Protein AF-A0A815KCC5-F1 (afdb_monomer)

Mean predicted aligned error: 14.27 Å

Structure (mmCIF, N/CA/C/O backbone):
data_AF-A0A815KCC5-F1
#
_entry.id   AF-A0A815KCC5-F1
#
loop_
_atom_site.group_PDB
_atom_site.id
_atom_site.type_symbol
_atom_site.label_atom_id
_atom_site.label_alt_id
_atom_site.label_comp_id
_atom_site.label_asym_id
_atom_site.label_entity_id
_atom_site.label_seq_id
_atom_site.pdbx_PDB_ins_code
_atom_site.Cartn_x
_atom_site.Cartn_y
_atom_site.Cartn_z
_atom_site.occupancy
_atom_site.B_iso_or_equiv
_atom_site.auth_seq_id
_atom_site.auth_comp_id
_atom_site.auth_asym_id
_atom_site.auth_atom_id
_atom_site.pdbx_PDB_model_num
ATOM 1 N N . MET A 1 1 ? 1.894 18.616 -41.872 1.00 56.53 1 MET A N 1
ATOM 2 C CA . MET A 1 1 ? 2.883 19.510 -41.223 1.00 56.53 1 MET A CA 1
ATOM 3 C C . MET A 1 1 ? 2.453 19.850 -39.788 1.00 56.53 1 MET A C 1
ATOM 5 O O . MET A 1 1 ? 2.260 21.009 -39.460 1.00 56.53 1 MET A O 1
ATOM 9 N N . THR A 1 2 ? 2.293 18.850 -38.917 1.00 62.53 2 THR A N 1
ATOM 10 C CA . THR A 1 2 ? 1.921 19.032 -37.490 1.00 62.53 2 THR A CA 1
ATOM 11 C C . THR A 1 2 ? 2.831 18.237 -36.541 1.00 62.53 2 THR A C 1
ATOM 13 O O . THR A 1 2 ? 2.584 18.175 -35.343 1.00 62.53 2 THR A O 1
ATOM 16 N N . THR A 1 3 ? 3.915 17.654 -37.059 1.00 74.38 3 THR A N 1
ATOM 17 C CA . THR A 1 3 ? 4.832 16.768 -36.322 1.00 74.38 3 THR A CA 1
ATOM 18 C C . THR A 1 3 ? 5.831 17.506 -35.423 1.00 74.38 3 THR A C 1
ATOM 20 O O . THR A 1 3 ? 6.386 16.908 -34.509 1.00 74.38 3 THR A O 1
ATOM 23 N N . THR A 1 4 ? 6.028 18.816 -35.604 1.00 83.81 4 THR A N 1
ATOM 24 C CA . THR A 1 4 ? 7.071 19.571 -34.882 1.00 83.81 4 THR A CA 1
ATOM 25 C C . THR A 1 4 ? 6.723 19.886 -33.424 1.00 83.81 4 THR A C 1
ATOM 27 O O . THR A 1 4 ? 7.622 20.125 -32.617 1.00 83.81 4 THR A O 1
ATOM 30 N N . ALA A 1 5 ? 5.438 19.877 -33.053 1.00 79.12 5 ALA A N 1
ATOM 31 C CA . ALA A 1 5 ? 5.018 20.092 -31.667 1.00 79.12 5 ALA A CA 1
ATOM 32 C C . ALA A 1 5 ? 5.141 18.807 -30.833 1.00 79.12 5 ALA A C 1
ATOM 34 O O . ALA A 1 5 ? 5.672 18.845 -29.725 1.00 79.12 5 ALA A O 1
ATOM 35 N N . THR A 1 6 ? 4.713 17.660 -31.371 1.00 83.81 6 THR A N 1
ATOM 36 C CA . THR A 1 6 ? 4.720 16.367 -30.664 1.00 83.81 6 THR A CA 1
ATOM 37 C C . THR A 1 6 ? 6.129 15.874 -30.340 1.00 83.81 6 THR A C 1
ATOM 39 O O . THR A 1 6 ? 6.346 15.337 -29.258 1.00 83.81 6 THR A O 1
ATOM 42 N N . GLU A 1 7 ? 7.106 16.121 -31.218 1.00 82.56 7 GLU A N 1
ATOM 43 C CA . GLU A 1 7 ? 8.506 15.733 -30.984 1.00 82.56 7 GLU A CA 1
ATOM 44 C C . GLU A 1 7 ? 9.130 16.467 -29.787 1.00 82.56 7 GLU A C 1
ATOM 46 O O . GLU A 1 7 ? 9.866 15.864 -29.006 1.00 82.56 7 GLU A O 1
ATOM 51 N N . LYS A 1 8 ? 8.775 17.740 -29.557 1.00 81.62 8 LYS A N 1
ATOM 52 C CA . LYS A 1 8 ? 9.290 18.502 -28.405 1.00 81.62 8 LYS A CA 1
ATOM 53 C C . LYS A 1 8 ? 8.764 17.982 -27.062 1.00 81.62 8 LYS A C 1
ATOM 55 O O . LYS A 1 8 ? 9.509 17.981 -26.084 1.00 81.62 8 LYS A O 1
ATOM 60 N N . TYR A 1 9 ? 7.518 17.505 -26.998 1.00 84.56 9 TYR A N 1
ATOM 61 C CA . TYR A 1 9 ? 6.936 16.982 -25.751 1.00 84.56 9 TYR A CA 1
ATOM 62 C C . TYR A 1 9 ? 7.562 15.655 -25.306 1.00 84.56 9 TYR A C 1
ATOM 64 O O . TYR A 1 9 ? 7.731 15.430 -24.105 1.00 84.56 9 TYR A O 1
ATOM 72 N N . ILE A 1 10 ? 7.955 14.804 -26.260 1.00 87.25 10 ILE A N 1
ATOM 73 C CA . ILE A 1 10 ? 8.550 13.490 -25.975 1.00 87.25 10 ILE A CA 1
ATOM 74 C C . ILE A 1 10 ? 9.884 13.638 -25.227 1.00 87.25 10 ILE A C 1
ATOM 76 O O . ILE A 1 10 ? 10.169 12.855 -24.323 1.00 87.25 10 ILE A O 1
ATOM 80 N N . HIS A 1 11 ? 10.667 14.680 -25.524 1.00 88.38 11 HIS A N 1
ATOM 81 C CA . HIS A 1 11 ? 11.957 14.902 -24.866 1.00 88.38 11 HIS A CA 1
ATOM 82 C C . HIS A 1 11 ? 11.858 15.491 -23.449 1.00 88.38 11 HIS A C 1
ATOM 84 O O . HIS A 1 11 ? 12.742 15.235 -22.637 1.00 88.38 11 HIS A O 1
ATOM 90 N N . ILE A 1 12 ? 10.803 16.245 -23.113 1.00 92.38 12 ILE A N 1
ATOM 91 C CA . ILE A 1 12 ? 10.669 16.907 -21.795 1.00 92.38 12 ILE A CA 1
ATOM 92 C C . ILE A 1 12 ? 10.069 15.964 -20.739 1.00 92.38 12 ILE A C 1
ATOM 94 O O . ILE A 1 12 ? 10.452 16.006 -19.568 1.00 92.38 12 ILE A O 1
ATOM 98 N N . SER A 1 13 ? 9.154 15.083 -21.154 1.00 92.50 13 SER A N 1
ATOM 99 C CA . SER A 1 13 ? 8.441 14.148 -20.273 1.00 92.50 13 SER A CA 1
ATOM 100 C C . SER A 1 13 ? 9.334 13.304 -19.335 1.00 92.50 13 SER A C 1
ATOM 102 O O . SER A 1 13 ? 9.038 13.271 -18.136 1.00 92.50 13 SER A O 1
ATOM 104 N N . PRO A 1 14 ? 10.437 12.664 -19.787 1.00 90.88 14 PRO A N 1
ATOM 105 C CA . PRO A 1 14 ? 11.233 11.800 -18.913 1.00 90.88 14 PRO A CA 1
ATOM 106 C C . PRO A 1 14 ? 11.932 12.570 -17.787 1.00 90.88 14 PRO A C 1
ATOM 108 O O . PRO A 1 14 ? 11.972 12.084 -16.658 1.00 90.88 14 PRO A O 1
ATOM 111 N N . TYR A 1 15 ? 12.428 13.785 -18.054 1.00 92.94 15 TYR A N 1
ATOM 112 C CA . TYR A 1 15 ? 13.064 14.616 -17.027 1.00 92.94 15 TYR A CA 1
ATOM 113 C C . TYR A 1 15 ? 12.074 14.970 -15.921 1.00 92.94 15 TYR A C 1
ATOM 115 O O . TYR A 1 15 ? 12.390 14.829 -14.742 1.00 92.94 15 TYR A O 1
ATOM 123 N N . PHE A 1 16 ? 10.853 15.360 -16.295 1.00 94.56 16 PHE A N 1
ATOM 124 C CA . PHE A 1 16 ? 9.808 15.683 -15.330 1.00 94.56 16 PHE A CA 1
ATOM 125 C C . PHE A 1 16 ? 9.473 14.491 -14.421 1.00 94.56 16 PHE A C 1
ATOM 127 O O . PHE A 1 16 ? 9.420 14.652 -13.203 1.00 94.56 16 PHE A O 1
ATOM 134 N N . ILE A 1 17 ? 9.323 13.286 -14.987 1.00 92.56 17 ILE A N 1
ATOM 135 C CA . ILE A 1 17 ? 9.045 12.061 -14.216 1.00 92.56 17 ILE A CA 1
ATOM 136 C C . ILE A 1 17 ? 10.195 11.745 -13.251 1.00 92.56 17 ILE A C 1
ATOM 138 O O . ILE A 1 17 ? 9.948 11.398 -12.097 1.00 92.56 17 ILE A O 1
ATOM 142 N N . ILE A 1 18 ? 11.450 11.893 -13.688 1.00 91.00 18 ILE A N 1
ATOM 143 C CA . ILE A 1 18 ? 12.624 11.657 -12.836 1.00 91.00 18 ILE A CA 1
ATOM 144 C C . ILE A 1 18 ? 12.649 12.636 -11.653 1.00 91.00 18 ILE A C 1
ATOM 146 O O . ILE A 1 18 ? 12.798 12.193 -10.513 1.00 91.00 18 ILE A O 1
ATOM 150 N N . TYR A 1 19 ? 12.460 13.940 -11.889 1.00 95.00 19 TYR A N 1
ATOM 151 C CA . TYR A 1 19 ? 12.448 14.944 -10.816 1.00 95.00 19 TYR A CA 1
ATOM 152 C C . TYR A 1 19 ? 11.278 14.756 -9.852 1.00 95.00 19 TYR A C 1
ATOM 154 O O . TYR A 1 19 ? 11.466 14.836 -8.638 1.00 95.00 19 TYR A O 1
ATOM 162 N N . LEU A 1 20 ? 10.085 14.465 -10.375 1.00 95.25 20 LEU A N 1
ATOM 163 C CA . LEU A 1 20 ? 8.904 14.208 -9.558 1.00 95.25 20 LEU A CA 1
ATOM 164 C C . LEU A 1 20 ? 9.105 12.970 -8.673 1.00 95.25 20 LEU A C 1
ATOM 166 O O . LEU A 1 20 ? 8.842 13.026 -7.475 1.00 95.25 20 LEU A O 1
ATOM 170 N N . ASN A 1 21 ? 9.638 11.879 -9.230 1.00 90.50 21 ASN A N 1
ATOM 171 C CA . ASN A 1 21 ? 9.928 10.663 -8.470 1.00 90.50 21 ASN A CA 1
ATOM 172 C C . ASN A 1 21 ? 11.010 10.891 -7.408 1.00 90.50 21 ASN A C 1
ATOM 174 O O . ASN A 1 21 ? 10.871 10.410 -6.285 1.00 90.50 21 ASN A O 1
ATOM 178 N N . ALA A 1 22 ? 12.062 11.651 -7.729 1.00 92.69 22 ALA A N 1
ATOM 179 C CA . ALA A 1 22 ? 13.091 12.017 -6.760 1.00 92.69 22 ALA A CA 1
ATOM 180 C C . ALA A 1 22 ? 12.505 12.847 -5.605 1.00 92.69 22 ALA A C 1
ATOM 182 O O . ALA A 1 22 ? 12.761 12.551 -4.438 1.00 92.69 22 ALA A O 1
ATOM 183 N N . PHE A 1 23 ? 11.660 13.833 -5.917 1.00 96.06 23 PHE A N 1
ATOM 184 C CA . PHE A 1 23 ? 10.968 14.652 -4.923 1.00 96.06 23 PHE A CA 1
ATOM 185 C C . PHE A 1 23 ? 10.058 13.804 -4.021 1.00 96.06 23 PHE A C 1
ATOM 187 O O . PHE A 1 23 ? 10.200 13.842 -2.798 1.00 96.06 23 PHE A O 1
ATOM 194 N N . ILE A 1 24 ? 9.180 12.981 -4.608 1.00 93.44 24 ILE A N 1
ATOM 195 C CA . ILE A 1 24 ? 8.283 12.079 -3.866 1.00 93.44 24 ILE A CA 1
ATOM 196 C C . ILE A 1 24 ? 9.092 11.131 -2.973 1.00 93.44 24 ILE A C 1
ATOM 198 O O . ILE A 1 24 ? 8.727 10.917 -1.819 1.00 93.44 24 ILE A O 1
ATOM 202 N N . SER A 1 25 ? 10.215 10.605 -3.466 1.00 92.81 25 SER A N 1
ATOM 203 C CA . SER A 1 25 ? 11.082 9.715 -2.693 1.00 92.81 25 SER A CA 1
ATOM 204 C C . SER A 1 25 ? 11.717 10.411 -1.485 1.00 92.81 25 SER A C 1
ATOM 206 O O . SER A 1 25 ? 11.760 9.816 -0.409 1.00 92.81 25 SER A O 1
ATOM 208 N N . ILE A 1 26 ? 12.204 11.651 -1.628 1.00 95.25 26 ILE A N 1
ATOM 209 C CA . ILE A 1 26 ? 12.835 12.408 -0.529 1.00 95.25 26 ILE A CA 1
ATOM 210 C C . ILE A 1 26 ? 11.805 12.737 0.555 1.00 95.25 26 ILE A C 1
ATOM 212 O O . ILE A 1 26 ? 12.017 12.432 1.731 1.00 95.25 26 ILE A O 1
ATOM 216 N N . PHE A 1 27 ? 10.668 13.319 0.166 1.00 96.62 27 PHE A N 1
ATOM 217 C CA . PHE A 1 27 ? 9.609 13.678 1.112 1.00 96.62 27 PHE A CA 1
ATOM 218 C C . PHE A 1 27 ? 8.963 12.441 1.742 1.00 96.62 27 PHE A C 1
ATOM 220 O O . PHE A 1 27 ? 8.694 12.432 2.943 1.00 96.62 27 PHE A O 1
ATOM 227 N N . GLY A 1 28 ? 8.777 11.373 0.964 1.00 94.62 28 GLY A N 1
ATOM 228 C CA . GLY A 1 28 ? 8.278 10.093 1.455 1.00 94.62 28 GLY A CA 1
ATOM 229 C C . GLY A 1 28 ? 9.217 9.453 2.477 1.00 94.62 28 GLY A C 1
ATOM 230 O O . GLY A 1 28 ? 8.759 8.985 3.518 1.00 94.62 28 GLY A O 1
ATOM 231 N N . LEU A 1 29 ? 10.532 9.469 2.237 1.00 96.31 29 LEU A N 1
ATOM 232 C CA . LEU A 1 29 ? 11.519 8.966 3.196 1.00 96.31 29 LEU A CA 1
ATOM 233 C C . LEU A 1 29 ? 11.453 9.744 4.517 1.00 96.31 29 LEU A C 1
ATOM 235 O O . LEU A 1 29 ? 11.354 9.140 5.584 1.00 96.31 29 LEU A O 1
ATOM 239 N N . PHE A 1 30 ? 11.455 11.077 4.444 1.00 97.69 30 PHE A N 1
ATOM 240 C CA . PHE A 1 30 ? 11.398 11.932 5.628 1.00 97.69 30 PHE A CA 1
ATOM 241 C C . PHE A 1 30 ? 10.095 11.741 6.420 1.00 97.69 30 PHE A C 1
ATOM 243 O O . PHE A 1 30 ? 10.133 11.561 7.637 1.00 97.69 30 PHE A O 1
ATOM 250 N N . GLY A 1 31 ? 8.946 11.697 5.738 1.00 96.88 31 GLY A N 1
ATOM 251 C CA . GLY A 1 31 ? 7.647 11.456 6.370 1.00 96.88 31 GLY A CA 1
ATOM 252 C C . GLY A 1 31 ? 7.569 10.100 7.077 1.00 96.88 31 GLY A C 1
ATOM 253 O O . GLY A 1 31 ? 7.126 10.022 8.223 1.00 96.88 31 GLY A O 1
ATOM 254 N N . ASN A 1 32 ? 8.070 9.033 6.445 1.00 97.50 32 ASN A N 1
ATOM 255 C CA . ASN A 1 32 ? 8.086 7.703 7.057 1.00 97.50 32 ASN A CA 1
ATOM 256 C C . ASN A 1 32 ? 9.043 7.615 8.258 1.00 97.50 32 ASN A C 1
ATOM 258 O O . ASN A 1 32 ? 8.706 6.975 9.255 1.00 97.50 32 ASN A O 1
ATOM 262 N N . LEU A 1 33 ? 10.194 8.296 8.217 1.00 98.00 33 LEU A N 1
ATOM 263 C CA . LEU A 1 33 ? 11.103 8.385 9.365 1.00 98.00 33 LEU A CA 1
ATOM 264 C C . LEU A 1 33 ? 10.447 9.097 10.553 1.00 98.00 33 LEU A C 1
ATOM 266 O O . LEU A 1 33 ? 10.507 8.593 11.676 1.00 98.00 33 LEU A O 1
ATOM 270 N N . LEU A 1 34 ? 9.773 10.227 10.315 1.00 97.62 34 LEU A N 1
ATOM 271 C CA . LEU A 1 34 ? 9.029 10.933 11.360 1.00 97.62 34 LEU A CA 1
ATOM 272 C C . LEU A 1 34 ? 7.916 10.062 11.956 1.00 97.62 34 LEU A C 1
ATOM 274 O O . LEU A 1 34 ? 7.786 10.012 13.179 1.00 97.62 34 LEU A O 1
ATOM 278 N N . ASN A 1 35 ? 7.168 9.323 11.128 1.00 96.81 35 ASN A N 1
ATOM 279 C CA . ASN A 1 35 ? 6.144 8.388 11.604 1.00 96.81 35 ASN A CA 1
ATOM 280 C C . ASN A 1 35 ? 6.735 7.335 12.553 1.00 96.81 35 ASN A C 1
ATOM 282 O O . ASN A 1 35 ? 6.200 7.109 13.639 1.00 96.81 35 ASN A O 1
ATOM 286 N N . ILE A 1 36 ? 7.872 6.734 12.190 1.00 97.62 36 ILE A N 1
ATOM 287 C CA . ILE A 1 36 ? 8.560 5.756 13.043 1.00 97.62 36 ILE A CA 1
ATOM 288 C C . ILE A 1 36 ? 9.006 6.396 14.362 1.00 97.62 36 ILE A C 1
ATOM 290 O O . ILE A 1 36 ? 8.762 5.827 15.426 1.00 97.62 36 ILE A O 1
ATOM 294 N N . ILE A 1 37 ? 9.603 7.592 14.321 1.00 97.44 37 ILE A N 1
ATOM 295 C CA . ILE A 1 37 ? 10.039 8.317 15.525 1.00 97.44 37 ILE A CA 1
ATOM 296 C C . ILE A 1 37 ? 8.848 8.580 16.461 1.00 97.44 37 ILE A C 1
ATOM 298 O O . ILE A 1 37 ? 8.930 8.305 17.661 1.00 97.44 37 ILE A O 1
ATOM 302 N N . VAL A 1 38 ? 7.721 9.060 15.926 1.00 97.12 38 VAL A N 1
ATOM 303 C CA . VAL A 1 38 ? 6.497 9.328 16.699 1.00 97.12 38 VAL A CA 1
ATOM 304 C C . VAL A 1 38 ? 5.956 8.047 17.343 1.00 97.12 38 VAL A C 1
ATOM 306 O O . VAL A 1 38 ? 5.650 8.040 18.539 1.00 97.12 38 VAL A O 1
ATOM 309 N N . PHE A 1 39 ? 5.880 6.944 16.592 1.00 96.12 39 PHE A N 1
ATOM 310 C CA . PHE A 1 39 ? 5.366 5.671 17.107 1.00 96.12 39 PHE A CA 1
ATOM 311 C C . PHE A 1 39 ? 6.287 5.011 18.139 1.00 96.12 39 PHE A C 1
ATOM 313 O O . PHE A 1 39 ? 5.793 4.380 19.077 1.00 96.12 39 PHE A O 1
ATOM 320 N N . ILE A 1 40 ? 7.607 5.180 18.020 1.00 96.19 40 ILE A N 1
ATOM 321 C CA . ILE A 1 40 ? 8.573 4.679 19.007 1.00 96.19 40 ILE A CA 1
ATOM 322 C C . ILE A 1 40 ? 8.496 5.485 20.312 1.00 96.19 40 ILE A C 1
ATOM 324 O O . ILE A 1 40 ? 8.494 4.895 21.398 1.00 96.19 40 ILE A O 1
ATOM 328 N N . ASN A 1 41 ? 8.400 6.814 20.220 1.00 96.94 41 ASN A N 1
ATOM 329 C CA . ASN A 1 41 ? 8.423 7.699 21.387 1.00 96.94 41 ASN A CA 1
ATOM 330 C C . ASN A 1 41 ? 7.148 7.600 22.241 1.00 96.94 41 ASN A C 1
ATOM 332 O O . ASN A 1 41 ? 7.204 7.674 23.472 1.00 96.94 41 ASN A O 1
ATOM 336 N N . LEU A 1 42 ? 5.984 7.384 21.624 1.00 96.00 42 LEU A N 1
ATOM 337 C CA . LEU A 1 42 ? 4.710 7.331 22.340 1.00 96.00 42 LEU A CA 1
ATOM 338 C C . LEU A 1 42 ? 4.449 5.932 22.913 1.00 96.00 42 LEU A C 1
ATOM 340 O O . LEU A 1 42 ? 3.898 5.042 22.267 1.00 96.00 42 LEU A O 1
ATOM 344 N N . ARG A 1 43 ? 4.787 5.739 24.197 1.00 93.38 43 ARG A N 1
ATOM 345 C CA . ARG A 1 43 ? 4.594 4.457 24.907 1.00 93.38 43 ARG A CA 1
ATOM 346 C C . ARG A 1 43 ? 3.156 3.930 24.834 1.00 93.38 43 ARG A C 1
ATOM 348 O O . ARG A 1 43 ? 2.987 2.716 24.753 1.00 93.38 43 ARG A O 1
ATOM 355 N N . SER A 1 44 ? 2.160 4.819 24.844 1.00 92.44 44 SER A N 1
ATOM 356 C CA . SER A 1 44 ? 0.737 4.462 24.739 1.00 92.44 44 SER A CA 1
ATOM 357 C C . SER A 1 44 ? 0.408 3.767 23.410 1.00 92.44 44 SER A C 1
ATOM 359 O O . SER A 1 44 ? -0.384 2.828 23.361 1.00 92.44 44 SER A O 1
ATOM 361 N N . PHE A 1 45 ? 1.086 4.149 22.326 1.00 90.31 45 PHE A N 1
ATOM 362 C CA . PHE A 1 45 ? 0.799 3.643 20.988 1.00 90.31 45 PHE A CA 1
ATOM 363 C C . PHE A 1 45 ? 1.295 2.220 20.743 1.00 90.31 45 PHE A C 1
ATOM 365 O O . PHE A 1 45 ? 0.655 1.480 20.002 1.00 90.31 45 PHE A O 1
ATOM 372 N N . ARG A 1 46 ? 2.343 1.777 21.446 1.00 89.50 46 ARG A N 1
ATOM 373 C CA . ARG A 1 46 ? 2.893 0.413 21.314 1.00 89.50 46 ARG A CA 1
ATOM 374 C C . ARG A 1 46 ? 1.919 -0.699 21.709 1.00 89.50 46 ARG A C 1
ATOM 376 O O . ARG A 1 46 ? 2.149 -1.857 21.373 1.00 89.50 46 ARG A O 1
ATOM 383 N N . ARG A 1 47 ? 0.849 -0.372 22.439 1.00 93.25 47 ARG A N 1
ATOM 384 C CA . ARG A 1 47 ? -0.184 -1.340 22.832 1.00 93.25 47 ARG A CA 1
ATOM 385 C C . ARG A 1 47 ? -1.300 -1.475 21.791 1.00 93.25 47 ARG A C 1
ATOM 387 O O . ARG A 1 47 ? -2.072 -2.427 21.875 1.00 93.25 47 ARG A O 1
ATOM 394 N N . ASN A 1 48 ? -1.375 -0.561 20.821 1.00 94.75 48 ASN A N 1
ATOM 395 C CA . ASN A 1 48 ? -2.436 -0.527 19.821 1.00 94.75 48 ASN A CA 1
ATOM 396 C C . ASN A 1 48 ? -2.022 -1.287 18.544 1.00 94.75 48 ASN A C 1
ATOM 398 O O . ASN A 1 48 ? -1.055 -0.888 17.891 1.00 94.75 48 ASN A O 1
ATOM 402 N N . PRO A 1 49 ? -2.745 -2.353 18.155 1.00 96.00 49 PRO A N 1
ATOM 403 C CA . PRO A 1 49 ? -2.419 -3.153 16.970 1.00 96.00 49 PRO A CA 1
ATOM 404 C C . PRO A 1 49 ? -2.470 -2.361 15.652 1.00 96.00 49 PRO A C 1
ATOM 406 O O . PRO A 1 49 ? -1.617 -2.568 14.793 1.00 96.00 49 PRO A O 1
ATOM 409 N N . CYS A 1 50 ? -3.382 -1.398 15.508 1.00 95.56 50 CYS A N 1
ATOM 410 C CA . CYS A 1 50 ? -3.422 -0.499 14.350 1.00 95.56 50 CYS A CA 1
ATOM 411 C C . CYS A 1 50 ? -2.104 0.274 14.147 1.00 95.56 50 CYS A C 1
ATOM 413 O O . CYS A 1 50 ? -1.568 0.318 13.039 1.00 95.56 50 CYS A O 1
ATOM 415 N N . VAL A 1 51 ? -1.511 0.804 15.225 1.00 96.31 51 VAL A N 1
ATOM 416 C CA . VAL A 1 51 ? -0.227 1.523 15.134 1.00 96.31 51 VAL A CA 1
ATOM 417 C C . VAL A 1 51 ? 0.909 0.585 14.731 1.00 96.31 51 VAL A C 1
ATOM 419 O O . VAL A 1 51 ? 1.805 0.985 13.992 1.00 96.31 51 VAL A O 1
ATOM 422 N N . PHE A 1 52 ? 0.860 -0.677 15.163 1.00 97.00 52 PHE A N 1
ATOM 423 C CA . PHE A 1 52 ? 1.828 -1.677 14.725 1.00 97.00 52 PHE A CA 1
ATOM 424 C C . PHE A 1 52 ? 1.807 -1.855 13.198 1.00 97.00 52 PHE A C 1
ATOM 426 O O . PHE A 1 52 ? 2.871 -1.862 12.585 1.00 97.00 52 PHE A O 1
ATOM 433 N N . TYR A 1 53 ? 0.630 -1.916 12.569 1.00 97.75 53 TYR A N 1
ATOM 434 C CA . TYR A 1 53 ? 0.527 -1.980 11.108 1.00 97.75 53 TYR A CA 1
ATOM 435 C C . TYR A 1 53 ? 1.113 -0.739 10.425 1.00 97.75 53 TYR A C 1
ATOM 437 O O . TYR A 1 53 ? 1.934 -0.884 9.526 1.00 97.75 53 TYR A O 1
ATOM 445 N N . LEU A 1 54 ? 0.773 0.466 10.894 1.00 96.44 54 LEU A N 1
ATOM 446 C CA . LEU A 1 54 ? 1.315 1.717 10.340 1.00 96.44 54 LEU A CA 1
ATOM 447 C C . LEU A 1 54 ? 2.841 1.822 10.489 1.00 96.44 54 LEU A C 1
ATOM 449 O O . LEU A 1 54 ? 3.519 2.368 9.623 1.00 96.44 54 LEU A O 1
ATOM 453 N N . MET A 1 55 ? 3.399 1.273 11.569 1.00 97.38 55 MET A N 1
ATOM 454 C CA . MET A 1 55 ? 4.846 1.207 11.760 1.00 97.38 55 MET A CA 1
ATOM 455 C C . MET A 1 55 ? 5.509 0.261 10.750 1.00 97.38 55 MET A C 1
ATOM 457 O O . MET A 1 55 ? 6.546 0.609 10.190 1.00 97.38 55 MET A O 1
ATOM 461 N N . ILE A 1 56 ? 4.922 -0.915 10.493 1.00 97.81 56 ILE A N 1
ATOM 462 C CA . ILE A 1 56 ? 5.439 -1.832 9.465 1.00 97.81 56 ILE A CA 1
ATOM 463 C C . ILE A 1 56 ? 5.314 -1.207 8.072 1.00 97.81 56 ILE A C 1
ATOM 465 O O . ILE A 1 56 ? 6.258 -1.308 7.294 1.00 97.81 56 ILE A O 1
ATOM 469 N N . ASP A 1 57 ? 4.206 -0.526 7.774 1.00 97.38 57 ASP A N 1
ATOM 470 C CA . ASP A 1 57 ? 4.023 0.195 6.509 1.00 97.38 57 ASP A CA 1
ATOM 471 C C . ASP A 1 57 ? 5.129 1.240 6.289 1.00 97.38 57 ASP A C 1
ATOM 473 O O . ASP A 1 57 ? 5.793 1.242 5.252 1.00 97.38 57 ASP A O 1
ATOM 477 N N . ALA A 1 58 ? 5.434 2.047 7.312 1.00 97.81 58 ALA A N 1
ATOM 478 C CA . ALA A 1 58 ? 6.528 3.013 7.253 1.00 97.81 58 ALA A CA 1
ATOM 479 C C . ALA A 1 58 ? 7.899 2.346 7.016 1.00 97.81 58 ALA A C 1
ATOM 481 O O . ALA A 1 58 ? 8.695 2.847 6.223 1.00 97.81 58 ALA A O 1
ATOM 482 N N . ILE A 1 59 ? 8.175 1.198 7.650 1.00 97.50 59 ILE A N 1
ATOM 483 C CA . ILE A 1 59 ? 9.422 0.436 7.441 1.00 97.50 59 ILE A CA 1
ATOM 484 C C . ILE A 1 59 ? 9.514 -0.087 6.000 1.00 97.50 59 ILE A C 1
ATOM 486 O O . ILE A 1 59 ? 10.562 0.033 5.364 1.00 97.50 59 ILE A O 1
ATOM 490 N N . VAL A 1 60 ? 8.422 -0.642 5.472 1.00 96.88 60 VAL A N 1
ATOM 491 C CA . VAL A 1 60 ? 8.344 -1.158 4.097 1.00 96.88 60 VAL A CA 1
ATOM 492 C C . VAL A 1 60 ? 8.562 -0.032 3.084 1.00 96.88 60 VAL A C 1
ATOM 494 O O . VAL A 1 60 ? 9.354 -0.192 2.154 1.00 96.88 60 VAL A O 1
ATOM 497 N N . ASN A 1 61 ? 7.950 1.132 3.308 1.00 95.69 61 ASN A N 1
ATOM 498 C CA . ASN A 1 61 ? 8.109 2.304 2.449 1.00 95.69 61 ASN A CA 1
ATOM 499 C C . ASN A 1 61 ? 9.544 2.866 2.468 1.00 95.69 61 ASN A C 1
ATOM 501 O O . ASN A 1 61 ? 10.046 3.306 1.435 1.00 95.69 61 ASN A O 1
ATOM 505 N N . ILE A 1 62 ? 10.249 2.806 3.603 1.00 96.06 62 ILE A N 1
ATOM 506 C CA . ILE A 1 62 ? 11.680 3.157 3.661 1.00 96.06 62 ILE A CA 1
ATOM 507 C C . ILE A 1 62 ? 12.519 2.155 2.859 1.00 96.06 62 ILE A C 1
ATOM 509 O O . ILE A 1 62 ? 13.382 2.563 2.080 1.00 96.06 62 ILE A O 1
ATOM 513 N N . GLY A 1 63 ? 12.258 0.851 3.010 1.00 93.62 63 GLY A N 1
ATOM 514 C CA . GLY A 1 63 ? 12.946 -0.196 2.246 1.00 93.62 63 GLY A CA 1
ATOM 515 C C . GLY A 1 63 ? 12.768 -0.034 0.733 1.00 93.62 63 GLY A C 1
ATOM 516 O O . GLY A 1 63 ? 13.727 -0.171 -0.031 1.00 93.62 63 GLY A O 1
ATOM 517 N N . PHE A 1 64 ? 11.566 0.353 0.305 1.00 92.25 64 PHE A N 1
ATOM 518 C CA . PHE A 1 64 ? 11.271 0.688 -1.085 1.00 92.25 64 PHE A CA 1
ATOM 519 C C . PHE A 1 64 ? 12.170 1.820 -1.609 1.00 92.25 64 PHE A C 1
ATOM 521 O O . PHE A 1 64 ? 12.841 1.641 -2.629 1.00 92.25 64 PHE A O 1
ATOM 528 N N . SER A 1 65 ? 12.274 2.933 -0.875 1.00 91.44 65 SER A N 1
ATOM 529 C CA . SER A 1 65 ? 13.096 4.091 -1.263 1.00 91.44 65 SER A CA 1
ATOM 530 C C . SER A 1 65 ? 14.593 3.775 -1.388 1.00 91.44 65 SER A C 1
ATOM 532 O O . SER A 1 65 ? 15.282 4.365 -2.217 1.00 91.44 65 SER A O 1
ATOM 534 N N . ILE A 1 66 ? 15.115 2.825 -0.604 1.00 89.75 66 ILE A N 1
ATOM 535 C CA . ILE A 1 66 ? 16.544 2.453 -0.621 1.00 89.75 66 ILE A CA 1
ATOM 536 C C . ILE A 1 66 ? 16.908 1.604 -1.854 1.00 89.75 66 ILE A C 1
ATOM 538 O O . ILE A 1 66 ? 18.065 1.577 -2.273 1.00 89.75 66 ILE A O 1
ATOM 542 N N . THR A 1 67 ? 15.940 0.958 -2.511 1.00 87.75 67 THR A N 1
ATOM 543 C CA . THR A 1 67 ? 16.190 -0.012 -3.602 1.00 87.75 67 THR A CA 1
ATOM 544 C C . THR A 1 67 ? 16.596 0.661 -4.943 1.00 87.75 67 THR A C 1
ATOM 546 O O . THR A 1 67 ? 16.531 0.064 -6.021 1.00 87.75 67 THR A O 1
ATOM 549 N N . ALA A 1 68 ? 17.029 1.928 -4.926 1.00 73.62 68 ALA A N 1
ATOM 550 C CA . ALA A 1 68 ? 17.063 2.787 -6.108 1.00 73.62 68 ALA A CA 1
ATOM 551 C C . ALA A 1 68 ? 18.201 2.521 -7.122 1.00 73.62 68 ALA A C 1
ATOM 553 O O . ALA A 1 68 ? 17.908 2.555 -8.317 1.00 73.62 68 ALA A O 1
ATOM 554 N N . ASN A 1 69 ? 19.438 2.177 -6.739 1.00 72.69 69 ASN A N 1
ATOM 555 C CA . ASN A 1 69 ? 20.593 2.329 -7.649 1.00 72.69 69 ASN A CA 1
ATOM 556 C C . ASN A 1 69 ? 21.490 1.093 -7.790 1.00 72.69 69 ASN A C 1
ATOM 558 O O . ASN A 1 69 ? 22.432 0.898 -7.028 1.00 72.69 69 ASN A O 1
ATOM 562 N N . SER A 1 70 ? 21.259 0.290 -8.826 1.00 79.56 70 SER A N 1
ATOM 563 C CA . SER A 1 70 ? 22.195 -0.766 -9.215 1.00 79.56 70 SER A CA 1
ATOM 564 C C . SER A 1 70 ? 22.009 -1.135 -10.683 1.00 79.56 70 SER A C 1
ATOM 566 O O . SER A 1 70 ? 20.874 -1.296 -11.135 1.00 79.56 70 SER A O 1
ATOM 568 N N . ASN A 1 71 ? 23.118 -1.333 -11.396 1.00 83.38 71 ASN A N 1
ATOM 569 C CA . ASN A 1 71 ? 23.127 -1.625 -12.834 1.00 83.38 71 ASN A CA 1
ATOM 570 C C . ASN A 1 71 ? 23.293 -3.121 -13.154 1.00 83.38 71 ASN A C 1
ATOM 572 O O . ASN A 1 71 ? 23.495 -3.480 -14.311 1.00 83.38 71 ASN A O 1
ATOM 576 N N . SER A 1 72 ? 23.246 -4.010 -12.157 1.00 90.81 72 SER A N 1
ATOM 577 C CA . SER A 1 72 ? 23.426 -5.443 -12.410 1.00 90.81 72 SER A CA 1
ATOM 578 C C . SER A 1 72 ? 22.131 -6.118 -12.873 1.00 90.81 72 SER A C 1
ATOM 580 O O . SER A 1 72 ? 21.024 -5.743 -12.475 1.00 90.81 72 SER A O 1
ATOM 582 N N . LEU A 1 73 ? 22.271 -7.156 -13.704 1.00 87.25 73 LEU A N 1
ATOM 583 C CA . LEU A 1 73 ? 21.127 -7.871 -14.273 1.00 87.25 73 LEU A CA 1
ATOM 584 C C . LEU A 1 73 ? 20.286 -8.566 -13.201 1.00 87.25 73 LEU A C 1
ATOM 586 O O . LEU A 1 73 ? 19.057 -8.489 -13.198 1.00 87.25 73 LEU A O 1
ATOM 590 N N . ILE A 1 74 ? 20.974 -9.198 -12.253 1.00 91.50 74 ILE A N 1
ATOM 591 C CA . ILE A 1 74 ? 20.363 -9.858 -11.100 1.00 91.50 74 ILE A CA 1
ATOM 592 C C . ILE A 1 74 ? 19.643 -8.822 -10.232 1.00 91.50 74 ILE A C 1
ATOM 594 O O . ILE A 1 74 ? 18.505 -9.053 -9.823 1.00 91.50 74 ILE A O 1
ATOM 598 N N . TRP A 1 75 ? 20.254 -7.651 -10.014 1.00 91.25 75 TRP A N 1
ATOM 599 C CA . TRP A 1 75 ? 19.609 -6.596 -9.243 1.00 91.25 75 TRP A CA 1
ATOM 600 C C . TRP A 1 75 ? 18.354 -6.070 -9.914 1.00 91.25 75 TRP A C 1
ATOM 602 O O . TRP A 1 75 ? 17.385 -5.802 -9.220 1.00 91.25 75 TRP A O 1
ATOM 612 N N . CYS A 1 76 ? 18.326 -5.947 -11.240 1.00 91.56 76 CYS A N 1
ATOM 613 C CA . CYS A 1 76 ? 17.134 -5.452 -11.917 1.00 91.56 76 CYS A CA 1
ATOM 614 C C . CYS A 1 76 ? 15.922 -6.365 -11.673 1.00 91.56 76 CYS A C 1
ATOM 616 O O . CYS A 1 76 ? 14.846 -5.884 -11.325 1.00 91.56 76 CYS A O 1
ATOM 618 N N . LYS A 1 77 ? 16.114 -7.690 -11.742 1.00 93.44 77 LYS A N 1
ATOM 619 C CA . LYS A 1 77 ? 15.053 -8.668 -11.439 1.00 93.44 77 LYS A CA 1
ATOM 620 C C . LYS A 1 77 ? 14.616 -8.614 -9.976 1.00 93.44 77 LYS A C 1
ATOM 622 O O . LYS A 1 77 ? 13.418 -8.565 -9.694 1.00 93.44 77 LYS A O 1
ATOM 627 N N . ILE A 1 78 ? 15.579 -8.588 -9.052 1.00 93.25 78 ILE A N 1
ATOM 628 C CA . ILE A 1 78 ? 15.307 -8.501 -7.610 1.00 93.25 78 ILE A CA 1
ATOM 629 C C . ILE A 1 78 ? 14.592 -7.190 -7.277 1.00 93.25 78 ILE A C 1
ATOM 631 O O . ILE A 1 78 ? 13.613 -7.206 -6.541 1.00 93.25 78 ILE A O 1
ATOM 635 N N . LYS A 1 79 ? 15.023 -6.068 -7.860 1.00 93.00 79 LYS A N 1
ATOM 636 C CA . LYS A 1 79 ? 14.414 -4.746 -7.693 1.00 93.00 79 LYS A CA 1
ATOM 637 C C . LYS A 1 79 ? 12.958 -4.755 -8.139 1.00 93.00 79 LYS A C 1
ATOM 639 O O . LYS A 1 79 ? 12.106 -4.331 -7.368 1.00 93.00 79 LYS A O 1
ATOM 644 N N . THR A 1 80 ? 12.653 -5.271 -9.330 1.00 93.12 80 THR A N 1
ATOM 645 C CA . THR A 1 80 ? 11.267 -5.340 -9.817 1.00 93.12 80 THR A CA 1
ATOM 646 C C . THR A 1 80 ? 10.399 -6.228 -8.919 1.00 93.12 80 THR A C 1
ATOM 648 O O . THR A 1 80 ? 9.273 -5.847 -8.598 1.00 93.12 80 THR A O 1
ATOM 651 N N . MET A 1 81 ? 10.925 -7.363 -8.438 1.00 95.12 81 MET A N 1
ATOM 652 C CA . MET A 1 81 ? 10.220 -8.198 -7.458 1.00 95.12 81 MET A CA 1
ATOM 653 C C . MET A 1 81 ? 9.975 -7.444 -6.145 1.00 95.12 81 MET A C 1
ATOM 655 O O . MET A 1 81 ? 8.852 -7.438 -5.651 1.00 95.12 81 MET A O 1
ATOM 659 N N . LEU A 1 82 ? 11.006 -6.817 -5.572 1.00 94.69 82 LEU A N 1
ATOM 660 C CA . LEU A 1 82 ? 10.918 -6.101 -4.298 1.00 94.69 82 LEU A CA 1
ATOM 661 C C . LEU A 1 82 ? 9.940 -4.933 -4.372 1.00 94.69 82 LEU A C 1
ATOM 663 O O . LEU A 1 82 ? 9.133 -4.779 -3.464 1.00 94.69 82 LEU A O 1
ATOM 667 N N . ILE A 1 83 ? 9.964 -4.161 -5.460 1.00 93.81 83 ILE A N 1
ATOM 668 C CA . ILE A 1 83 ? 9.009 -3.077 -5.716 1.00 93.81 83 ILE A CA 1
ATOM 669 C C . ILE A 1 83 ? 7.578 -3.614 -5.662 1.00 93.81 83 ILE A C 1
ATOM 671 O O . ILE A 1 83 ? 6.763 -3.108 -4.894 1.00 93.81 83 ILE A O 1
ATOM 675 N N . ASN A 1 84 ? 7.291 -4.680 -6.413 1.00 94.94 84 ASN A N 1
ATOM 676 C CA . ASN A 1 84 ? 5.951 -5.253 -6.450 1.00 94.94 84 ASN A CA 1
ATOM 677 C C . ASN A 1 84 ? 5.516 -5.811 -5.085 1.00 94.94 84 ASN A C 1
ATOM 679 O O . ASN A 1 84 ? 4.394 -5.569 -4.635 1.00 94.94 84 ASN A O 1
ATOM 683 N N . SER A 1 85 ? 6.422 -6.525 -4.413 1.00 96.44 85 SER A N 1
ATOM 684 C CA . SER A 1 85 ? 6.185 -7.107 -3.094 1.00 96.44 85 SER A CA 1
ATOM 685 C C . SER A 1 85 ? 5.941 -6.033 -2.037 1.00 96.44 85 SER A C 1
ATOM 687 O O . SER A 1 85 ? 4.973 -6.136 -1.292 1.00 96.44 85 SER A O 1
ATOM 689 N N . PHE A 1 86 ? 6.761 -4.979 -1.976 1.00 96.56 86 PHE A N 1
ATOM 690 C CA . PHE A 1 86 ? 6.588 -3.886 -1.018 1.00 96.56 86 PHE A CA 1
ATOM 691 C C . PHE A 1 86 ? 5.282 -3.126 -1.245 1.00 96.56 86 PHE A C 1
ATOM 693 O O . PHE A 1 86 ? 4.565 -2.877 -0.277 1.00 96.56 86 PHE A O 1
ATOM 700 N N . SER A 1 87 ? 4.913 -2.844 -2.500 1.00 95.50 87 SER A N 1
ATOM 701 C CA . SER A 1 87 ? 3.616 -2.232 -2.804 1.00 95.50 87 SER A CA 1
ATOM 702 C C . SER A 1 87 ? 2.445 -3.111 -2.356 1.00 95.50 87 SER A C 1
ATOM 704 O O . SER A 1 87 ? 1.490 -2.598 -1.775 1.00 95.50 87 SER A O 1
ATOM 706 N N . LEU A 1 88 ? 2.515 -4.432 -2.566 1.00 96.19 88 LEU A N 1
ATOM 707 C CA . LEU A 1 88 ? 1.451 -5.338 -2.122 1.00 96.19 88 LEU A CA 1
ATOM 708 C C . LEU A 1 88 ? 1.388 -5.448 -0.592 1.00 96.19 88 LEU A C 1
ATOM 710 O O . LEU A 1 88 ? 0.298 -5.449 -0.021 1.00 96.19 88 LEU A O 1
ATOM 714 N N . ILE A 1 89 ? 2.544 -5.513 0.079 1.00 97.69 89 ILE A N 1
ATOM 715 C CA . ILE A 1 89 ? 2.628 -5.535 1.545 1.00 97.69 89 ILE A CA 1
ATOM 716 C C . ILE A 1 89 ? 1.986 -4.274 2.120 1.00 97.69 89 ILE A C 1
ATOM 718 O O . ILE A 1 89 ? 1.122 -4.398 2.984 1.00 97.69 89 ILE A O 1
ATOM 722 N N . SER A 1 90 ? 2.359 -3.092 1.621 1.00 97.12 90 SER A N 1
ATOM 723 C CA . SER A 1 90 ? 1.803 -1.810 2.069 1.00 97.12 90 SER A CA 1
ATOM 724 C C . SER A 1 90 ? 0.276 -1.792 1.940 1.00 97.12 90 SER A C 1
ATOM 726 O O . SER A 1 90 ? -0.432 -1.599 2.929 1.00 97.12 90 SER A O 1
ATOM 728 N N . MET A 1 91 ? -0.257 -2.161 0.769 1.00 96.62 91 MET A N 1
ATOM 729 C CA . MET A 1 91 ? -1.706 -2.213 0.553 1.00 96.62 91 MET A CA 1
ATOM 730 C C . MET A 1 91 ? -2.435 -3.190 1.482 1.00 96.62 91 MET A C 1
ATOM 732 O O . MET A 1 91 ? -3.478 -2.844 2.045 1.00 96.62 91 MET A O 1
ATOM 736 N N . LEU A 1 92 ? -1.907 -4.404 1.664 1.00 97.38 92 LEU A N 1
ATOM 737 C CA . LEU A 1 92 ? -2.501 -5.394 2.567 1.00 97.38 92 LEU A CA 1
ATOM 738 C C . LEU A 1 92 ? -2.459 -4.921 4.024 1.00 97.38 92 LEU A C 1
ATOM 740 O O . LEU A 1 92 ? -3.434 -5.090 4.755 1.00 97.38 92 LEU A O 1
ATOM 744 N N . ILE A 1 93 ? -1.357 -4.295 4.442 1.00 97.94 93 ILE A N 1
ATOM 745 C CA . ILE A 1 93 ? -1.198 -3.740 5.787 1.00 97.94 93 ILE A CA 1
ATOM 746 C C . ILE A 1 93 ? -2.191 -2.604 6.029 1.00 97.94 93 ILE A C 1
ATOM 748 O O . ILE A 1 93 ? -2.826 -2.589 7.082 1.00 97.94 93 ILE A O 1
ATOM 752 N N . THR A 1 94 ? -2.393 -1.695 5.072 1.00 96.56 94 THR A N 1
ATOM 753 C CA . THR A 1 94 ? -3.414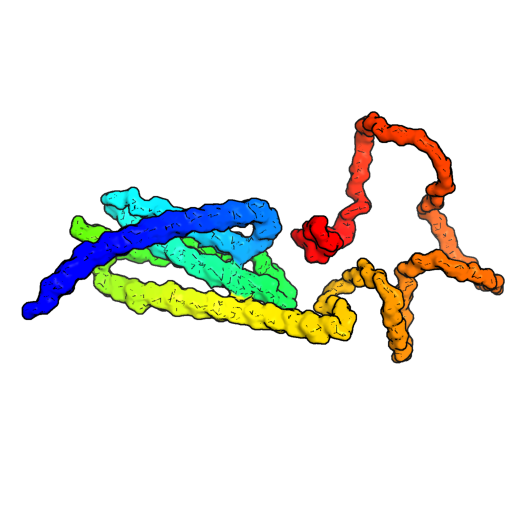 -0.644 5.186 1.00 96.56 94 THR A CA 1
ATOM 754 C C . THR A 1 94 ? -4.822 -1.239 5.306 1.00 96.56 94 THR A C 1
ATOM 756 O O . THR A 1 94 ? -5.597 -0.805 6.161 1.00 96.56 94 THR A O 1
ATOM 759 N N . CYS A 1 95 ? -5.152 -2.282 4.533 1.00 97.31 95 CYS A N 1
ATOM 760 C CA . CYS A 1 95 ? -6.426 -2.993 4.689 1.00 97.31 95 CYS A CA 1
ATOM 761 C C . CYS A 1 95 ? -6.568 -3.622 6.085 1.00 97.31 95 CYS A C 1
ATOM 763 O O . CYS A 1 95 ? -7.629 -3.526 6.704 1.00 97.31 95 CYS A O 1
ATOM 765 N N . PHE A 1 96 ? -5.509 -4.247 6.607 1.00 97.50 96 PHE A N 1
ATOM 766 C CA . PHE A 1 96 ? -5.520 -4.828 7.950 1.00 97.50 96 PHE A CA 1
ATOM 767 C C . PHE A 1 96 ? -5.600 -3.776 9.054 1.00 97.50 96 PHE A C 1
ATOM 769 O O . PHE A 1 96 ? -6.264 -4.020 10.059 1.00 97.50 96 PHE A O 1
ATOM 776 N N . ALA A 1 97 ? -5.004 -2.599 8.861 1.00 96.94 97 ALA A N 1
ATOM 777 C CA . ALA A 1 97 ? -5.145 -1.470 9.772 1.00 96.94 97 ALA A CA 1
ATOM 778 C C . ALA A 1 97 ? -6.601 -0.974 9.828 1.00 96.94 97 ALA A C 1
ATOM 780 O O . ALA A 1 97 ? -7.137 -0.779 10.919 1.00 96.94 97 ALA A O 1
ATOM 781 N N . ALA A 1 98 ? -7.274 -0.850 8.677 1.00 95.88 98 ALA A N 1
ATOM 782 C CA . ALA A 1 98 ? -8.690 -0.476 8.617 1.00 95.88 98 ALA A CA 1
ATOM 783 C C . ALA A 1 98 ? -9.599 -1.529 9.280 1.00 95.88 98 ALA A C 1
ATOM 785 O O . ALA A 1 98 ? -10.514 -1.194 10.035 1.00 95.88 98 ALA A O 1
ATOM 786 N N . LEU A 1 99 ? -9.319 -2.813 9.047 1.00 96.12 99 LEU A N 1
ATOM 787 C CA . LEU A 1 99 ? -10.035 -3.927 9.670 1.00 96.12 99 LEU A CA 1
ATOM 788 C C . LEU A 1 99 ? -9.825 -3.968 11.194 1.00 96.12 99 LEU A C 1
ATOM 790 O O . LEU A 1 99 ? -10.772 -4.193 11.948 1.00 96.12 99 LEU A O 1
ATOM 794 N N . ASP A 1 100 ? -8.608 -3.704 11.665 1.00 96.06 100 ASP A N 1
ATOM 795 C CA . ASP A 1 100 ? -8.304 -3.619 13.093 1.00 96.06 100 ASP A CA 1
ATOM 796 C C . ASP A 1 100 ? -8.991 -2.414 13.754 1.00 96.06 100 ASP A C 1
ATOM 798 O O . ASP A 1 100 ? -9.572 -2.548 14.832 1.00 96.06 100 ASP A O 1
ATOM 802 N N . GLN A 1 101 ? -9.033 -1.266 13.071 1.00 94.75 101 GLN A N 1
ATOM 803 C CA . GLN A 1 101 ? -9.782 -0.091 13.520 1.00 94.75 101 GLN A CA 1
ATOM 804 C C . GLN A 1 101 ? -11.286 -0.380 13.631 1.00 94.75 101 GLN A C 1
ATOM 806 O O . GLN A 1 101 ? -11.931 0.060 14.589 1.00 94.75 101 GLN A O 1
ATOM 811 N N . PHE A 1 102 ? -11.850 -1.158 12.706 1.00 95.12 102 PHE A N 1
ATOM 812 C CA . PHE A 1 102 ? -13.235 -1.618 12.798 1.00 95.12 102 PHE A CA 1
ATOM 813 C C . PHE A 1 102 ? -13.460 -2.507 14.033 1.00 95.12 102 PHE A C 1
ATOM 815 O O . PHE A 1 102 ? -14.405 -2.288 14.792 1.00 95.12 102 PHE A O 1
ATOM 822 N N . PHE A 1 103 ? -12.573 -3.469 14.308 1.00 95.12 103 PHE A N 1
ATOM 823 C CA . PHE A 1 103 ? -12.698 -4.303 15.509 1.00 95.12 103 PHE A CA 1
ATOM 824 C C . PHE A 1 103 ? -12.534 -3.513 16.807 1.00 95.12 103 PHE A C 1
ATOM 826 O O . PHE A 1 103 ? -13.257 -3.775 17.769 1.00 95.12 103 PHE A O 1
ATOM 833 N N . ALA A 1 104 ? -11.633 -2.531 16.836 1.00 93.38 104 ALA A N 1
ATOM 834 C CA . ALA A 1 104 ? -11.416 -1.682 18.001 1.00 93.38 104 ALA A CA 1
ATOM 835 C C . ALA A 1 104 ? -12.616 -0.769 18.309 1.00 93.38 104 ALA A C 1
ATOM 837 O O . ALA A 1 104 ? -12.891 -0.504 19.480 1.00 93.38 104 ALA A O 1
ATOM 838 N N . THR A 1 105 ? -13.332 -0.310 17.277 1.00 93.44 105 THR A N 1
ATOM 839 C CA . THR A 1 105 ? -14.496 0.589 17.406 1.00 93.44 105 THR A CA 1
ATOM 840 C C . THR A 1 105 ? -15.830 -0.139 17.573 1.00 93.44 105 THR A C 1
ATOM 842 O O . THR A 1 105 ? -16.833 0.497 17.892 1.00 93.44 105 THR A O 1
ATOM 845 N N . SER A 1 106 ? -15.865 -1.461 17.396 1.00 92.81 106 SER A N 1
ATOM 846 C CA . SER A 1 106 ? -17.098 -2.239 17.517 1.00 92.81 106 SER A CA 1
ATOM 847 C C . SER A 1 106 ? -17.700 -2.176 18.935 1.00 92.81 106 SER A C 1
ATOM 849 O O . SER A 1 106 ? -16.968 -2.341 19.917 1.00 92.81 106 SER A O 1
ATOM 851 N N . PRO A 1 107 ? -19.037 -2.029 19.076 1.00 90.31 107 PRO A N 1
ATOM 852 C CA . PRO A 1 107 ? -19.707 -2.024 20.381 1.00 90.31 107 PRO A CA 1
ATOM 853 C C . PRO A 1 107 ? -19.674 -3.394 21.067 1.00 90.31 107 PRO A C 1
ATOM 855 O O . PRO A 1 107 ? -19.832 -3.505 22.283 1.00 90.31 107 PRO A O 1
ATOM 858 N N . HIS A 1 108 ? -19.475 -4.466 20.301 1.00 93.06 108 HIS A N 1
ATOM 859 C CA . HIS A 1 108 ? -19.489 -5.809 20.846 1.00 93.06 108 HIS A CA 1
ATOM 860 C C . HIS A 1 108 ? -18.134 -6.175 21.459 1.00 93.06 108 HIS A C 1
ATOM 862 O O . HIS A 1 108 ? -17.126 -6.308 20.760 1.00 93.06 108 HIS A O 1
ATOM 868 N N . TYR A 1 109 ? -18.133 -6.449 22.768 1.00 93.00 109 TYR A N 1
ATOM 869 C CA . TYR A 1 109 ? -16.939 -6.842 23.527 1.00 93.00 109 TYR A CA 1
ATOM 870 C C . TYR A 1 109 ? -16.170 -8.019 22.895 1.00 93.00 109 TYR A C 1
ATOM 872 O O . TYR A 1 109 ? -14.938 -8.031 22.892 1.00 93.00 109 TYR A O 1
ATOM 880 N N . TYR A 1 110 ? -16.879 -8.991 22.304 1.00 95.56 110 TYR A N 1
ATOM 881 C CA . TYR A 1 110 ? -16.247 -10.153 21.672 1.00 95.56 110 TYR A CA 1
ATOM 882 C C . TYR A 1 110 ? -15.410 -9.786 20.431 1.00 95.56 110 TYR A C 1
ATOM 884 O O . TYR A 1 110 ? -14.352 -10.383 20.230 1.00 95.56 110 TYR A O 1
ATOM 892 N N . LEU A 1 111 ? -15.844 -8.804 19.625 1.00 94.56 111 LEU A N 1
ATOM 893 C CA . LEU A 1 111 ? -15.106 -8.331 18.443 1.00 94.56 111 LEU A CA 1
ATOM 894 C C . LEU A 1 111 ? -13.870 -7.548 18.868 1.00 94.56 111 LEU A C 1
ATOM 896 O O . LEU A 1 111 ? -12.769 -7.834 18.397 1.00 94.56 111 LEU A O 1
ATOM 900 N N . ARG A 1 112 ? -14.028 -6.645 19.840 1.00 94.19 112 ARG A N 1
ATOM 901 C CA . ARG A 1 112 ? -12.916 -5.861 20.385 1.00 94.19 112 ARG A CA 1
ATOM 902 C C . ARG A 1 112 ? -11.822 -6.750 20.970 1.00 94.19 112 ARG A C 1
ATOM 904 O O . ARG A 1 112 ? -10.641 -6.500 20.756 1.00 94.19 112 ARG A O 1
ATOM 911 N N . ARG A 1 113 ? -12.197 -7.845 21.641 1.00 95.38 113 ARG A N 1
ATOM 912 C CA . ARG A 1 113 ? -11.240 -8.810 22.204 1.00 95.38 113 ARG A CA 1
ATOM 913 C C . ARG A 1 113 ? -10.441 -9.576 21.140 1.00 95.38 113 ARG A C 1
ATOM 915 O O . ARG A 1 113 ? -9.384 -10.109 21.469 1.00 95.38 113 ARG A O 1
ATOM 922 N N . ARG A 1 114 ? -10.903 -9.649 19.883 1.00 93.75 114 ARG A N 1
ATOM 923 C CA . ARG A 1 114 ? -10.155 -10.303 18.790 1.00 93.75 114 ARG A CA 1
ATOM 924 C C . ARG A 1 114 ? -9.012 -9.450 18.241 1.00 93.75 114 ARG A C 1
ATOM 926 O O . ARG A 1 114 ? -8.047 -10.030 17.740 1.00 93.75 114 ARG A O 1
ATOM 933 N N . SER A 1 115 ? -9.083 -8.124 18.379 1.00 94.94 115 SER A N 1
ATOM 934 C CA . SER A 1 115 ? -7.989 -7.203 18.049 1.00 94.94 115 SER A CA 1
ATOM 935 C C . SER A 1 115 ? -6.859 -7.373 19.071 1.00 94.94 115 SER A C 1
ATOM 937 O O . SER A 1 115 ? -6.776 -6.715 20.107 1.00 94.94 115 SER A O 1
ATOM 939 N N . THR A 1 116 ? -6.015 -8.373 18.823 1.00 96.25 116 THR A N 1
ATOM 940 C CA . THR A 1 116 ? -4.853 -8.680 19.655 1.00 96.25 116 THR A CA 1
ATOM 941 C C . THR A 1 116 ? -3.587 -8.489 18.845 1.00 96.25 116 THR A C 1
ATOM 943 O O . THR A 1 116 ? -3.514 -8.888 17.685 1.00 96.25 116 THR A O 1
ATOM 946 N N . LEU A 1 117 ? -2.542 -7.984 19.500 1.00 95.88 117 LEU A N 1
ATOM 947 C CA . LEU A 1 117 ? -1.214 -7.816 18.906 1.00 95.88 117 LEU A CA 1
ATOM 948 C C . LEU A 1 117 ? -0.693 -9.120 18.257 1.00 95.88 117 LEU A C 1
ATOM 950 O O . LEU A 1 117 ? -0.040 -9.095 17.220 1.00 95.88 117 LEU A O 1
ATOM 954 N N . LYS A 1 118 ? -1.032 -10.282 18.840 1.00 96.56 118 LYS A N 1
ATOM 955 C CA . LYS A 1 118 ? -0.668 -11.611 18.317 1.00 96.56 118 LYS A CA 1
ATOM 956 C C . LYS A 1 118 ? -1.291 -11.895 16.950 1.00 96.56 118 LYS A C 1
ATOM 958 O O . LYS A 1 118 ? -0.635 -12.499 16.106 1.00 96.56 118 LYS A O 1
ATOM 963 N N . LEU A 1 119 ? -2.549 -11.495 16.749 1.00 96.25 119 LEU A N 1
ATOM 964 C CA . LEU A 1 119 ? -3.213 -11.626 15.455 1.00 96.25 119 LEU A CA 1
ATOM 965 C C . LEU A 1 119 ? -2.536 -10.717 14.428 1.00 96.25 119 LEU A C 1
ATOM 967 O O . LEU A 1 119 ? -2.268 -11.177 13.322 1.00 96.25 119 LEU A O 1
ATOM 971 N N . SER A 1 120 ? -2.177 -9.492 14.823 1.00 96.75 120 SER A N 1
ATOM 972 C CA . SER A 1 120 ? -1.493 -8.554 13.933 1.00 96.75 120 SER A CA 1
ATOM 973 C C . SER A 1 120 ? -0.163 -9.084 13.420 1.00 96.75 120 SER A C 1
ATOM 975 O O . SER A 1 120 ? 0.065 -9.080 12.216 1.00 96.75 120 SER A O 1
ATOM 977 N N . TYR A 1 121 ? 0.671 -9.659 14.290 1.00 97.50 121 TYR A N 1
ATOM 978 C CA . TYR A 1 121 ? 1.905 -10.316 13.850 1.00 97.50 121 TYR A CA 1
ATOM 979 C C . TYR A 1 121 ? 1.655 -11.451 12.850 1.00 97.50 121 TYR A C 1
ATOM 981 O O . TYR A 1 121 ? 2.363 -11.553 11.851 1.00 97.50 121 TYR A O 1
ATOM 989 N N . ARG A 1 122 ? 0.642 -12.297 13.089 1.00 97.88 122 ARG A N 1
ATOM 990 C CA . ARG A 1 122 ? 0.312 -13.412 12.185 1.00 97.88 122 ARG A CA 1
ATOM 991 C C . ARG A 1 122 ? -0.151 -12.917 10.816 1.00 97.88 122 ARG A C 1
ATOM 993 O O . ARG A 1 122 ? 0.290 -13.460 9.809 1.00 97.88 122 ARG A O 1
ATOM 1000 N N . LEU A 1 123 ? -1.002 -11.891 10.782 1.00 97.25 123 LEU A N 1
ATOM 1001 C CA . LEU A 1 123 ? -1.494 -11.298 9.538 1.00 97.25 123 LEU A CA 1
ATOM 1002 C C . LEU A 1 123 ? -0.376 -10.602 8.756 1.00 97.25 123 LEU A C 1
ATOM 1004 O O . LEU A 1 123 ? -0.299 -10.782 7.546 1.00 97.25 123 LEU A O 1
ATOM 1008 N N . THR A 1 124 ? 0.531 -9.891 9.431 1.00 98.00 124 THR A N 1
ATOM 1009 C CA . THR A 1 124 ? 1.699 -9.274 8.784 1.00 98.00 124 THR A CA 1
ATOM 1010 C C . THR A 1 124 ? 2.661 -10.315 8.207 1.00 98.00 124 THR A C 1
ATOM 1012 O O . THR A 1 124 ? 3.146 -10.159 7.092 1.00 98.00 124 THR A O 1
ATOM 1015 N N . ILE A 1 125 ? 2.939 -11.410 8.922 1.00 98.25 125 ILE A N 1
ATOM 1016 C CA . ILE A 1 125 ? 3.791 -12.487 8.385 1.00 98.25 125 ILE A CA 1
ATOM 1017 C C . ILE A 1 125 ? 3.124 -13.137 7.166 1.00 98.25 125 ILE A C 1
ATOM 1019 O O . ILE A 1 125 ? 3.785 -13.384 6.157 1.00 98.25 125 ILE A O 1
ATOM 1023 N N . LEU A 1 126 ? 1.810 -13.372 7.239 1.00 97.88 126 LEU A N 1
ATOM 1024 C CA . LEU A 1 126 ? 1.041 -13.914 6.125 1.00 97.88 126 LEU A CA 1
ATOM 1025 C C . LEU A 1 126 ? 1.062 -12.976 4.909 1.00 97.88 126 LEU A C 1
ATOM 1027 O O . LEU A 1 126 ? 1.258 -13.458 3.797 1.00 97.88 126 LEU A O 1
ATOM 1031 N N . SER A 1 127 ? 0.914 -11.656 5.089 1.00 97.62 127 SER A N 1
ATOM 1032 C CA . SER A 1 127 ? 0.973 -10.710 3.964 1.00 97.62 127 SER A CA 1
ATOM 1033 C C . SER A 1 127 ? 2.350 -10.660 3.316 1.00 97.62 127 SER A C 1
ATOM 1035 O O . SER A 1 127 ? 2.423 -10.638 2.090 1.00 97.62 127 SER A O 1
ATOM 1037 N N . ILE A 1 128 ? 3.429 -10.708 4.104 1.00 97.62 128 ILE A N 1
ATOM 1038 C CA . ILE A 1 128 ? 4.798 -10.781 3.576 1.00 97.62 128 ILE A CA 1
ATOM 1039 C C . ILE A 1 128 ? 4.976 -12.049 2.736 1.00 97.62 128 ILE A C 1
ATOM 1041 O O . ILE A 1 128 ? 5.468 -11.975 1.611 1.00 97.62 128 ILE A O 1
ATOM 1045 N N . PHE A 1 129 ? 4.536 -13.205 3.241 1.00 98.06 129 PHE A N 1
ATOM 1046 C CA . PHE A 1 129 ? 4.634 -14.468 2.510 1.00 98.06 129 PHE A CA 1
ATOM 1047 C C . PHE A 1 129 ? 3.824 -14.443 1.207 1.00 98.06 129 PHE A C 1
ATOM 1049 O O . PHE A 1 129 ? 4.354 -14.775 0.147 1.00 98.06 129 PHE A O 1
ATOM 1056 N N . CYS A 1 130 ? 2.572 -13.979 1.260 1.00 96.75 130 CYS A N 1
ATOM 1057 C CA . CYS A 1 130 ? 1.737 -13.813 0.073 1.00 96.75 130 CYS A CA 1
ATOM 1058 C C . CYS A 1 130 ? 2.391 -12.873 -0.948 1.00 96.75 130 CYS A C 1
ATOM 1060 O O . CYS A 1 130 ? 2.446 -13.208 -2.127 1.00 96.75 130 CYS A O 1
ATOM 1062 N N . ALA A 1 131 ? 2.931 -11.732 -0.517 1.00 97.00 131 ALA A N 1
ATOM 1063 C CA . ALA A 1 131 ? 3.579 -10.779 -1.412 1.00 97.00 131 ALA A CA 1
ATOM 1064 C C . ALA A 1 131 ? 4.811 -11.352 -2.111 1.00 97.00 131 ALA A C 1
ATOM 1066 O O . ALA A 1 131 ? 4.952 -11.182 -3.321 1.00 97.00 131 ALA A O 1
ATOM 1067 N N . ILE A 1 132 ? 5.648 -12.101 -1.388 1.00 96.50 132 ILE A N 1
ATOM 1068 C CA . ILE A 1 132 ? 6.791 -12.797 -1.987 1.00 96.50 132 ILE A CA 1
ATOM 1069 C C . ILE A 1 132 ? 6.309 -13.820 -3.020 1.00 96.50 132 ILE A C 1
ATOM 1071 O O . ILE A 1 132 ? 6.829 -13.833 -4.134 1.00 96.50 132 ILE A O 1
ATOM 1075 N N . LEU A 1 133 ? 5.289 -14.628 -2.700 1.00 96.56 133 LEU A N 1
ATOM 1076 C CA . LEU A 1 133 ? 4.718 -15.594 -3.645 1.00 96.56 133 LEU A CA 1
ATOM 1077 C C . LEU A 1 133 ? 4.178 -14.919 -4.916 1.00 96.56 133 LEU A C 1
ATOM 1079 O O . LEU A 1 133 ? 4.436 -15.400 -6.018 1.00 96.56 133 LEU A O 1
ATOM 1083 N N . PHE A 1 134 ? 3.489 -13.781 -4.782 1.00 95.56 134 PHE A N 1
ATOM 1084 C CA . PHE A 1 134 ? 3.015 -12.986 -5.921 1.00 95.56 134 PHE A CA 1
ATOM 1085 C C . PHE A 1 134 ? 4.154 -12.341 -6.727 1.00 95.56 134 PHE A C 1
ATOM 1087 O O . PHE A 1 134 ? 3.983 -12.073 -7.915 1.00 95.56 134 PHE A O 1
ATOM 1094 N N . GLY A 1 135 ? 5.321 -12.120 -6.120 1.00 95.50 135 GLY A N 1
ATOM 1095 C CA . GLY A 1 135 ? 6.518 -11.623 -6.797 1.00 95.50 135 GLY A CA 1
ATOM 1096 C C . GLY A 1 135 ? 7.249 -12.669 -7.650 1.00 95.50 135 GLY A C 1
ATOM 1097 O O . GLY A 1 135 ? 7.959 -12.293 -8.584 1.00 95.50 135 GLY A O 1
ATOM 1098 N N . ILE A 1 136 ? 7.069 -13.972 -7.394 1.00 96.12 136 ILE A N 1
ATOM 1099 C CA . ILE A 1 136 ? 7.795 -15.045 -8.105 1.00 96.12 136 ILE A CA 1
ATOM 1100 C C . ILE A 1 136 ? 7.566 -15.005 -9.631 1.00 96.12 136 ILE A C 1
ATOM 1102 O O . ILE A 1 136 ? 8.558 -15.015 -10.366 1.00 96.12 136 ILE A O 1
ATOM 1106 N N . PRO A 1 137 ? 6.325 -14.900 -10.155 1.00 95.62 137 PRO A N 1
ATOM 1107 C CA . PRO A 1 137 ? 6.097 -14.818 -11.600 1.00 95.62 137 PRO A CA 1
ATOM 1108 C C . PRO A 1 137 ? 6.824 -13.644 -12.267 1.00 95.62 137 PRO A C 1
ATOM 1110 O O . PRO A 1 137 ? 7.290 -13.765 -13.397 1.00 95.62 137 PRO A O 1
ATOM 1113 N N . ILE A 1 138 ? 6.983 -12.520 -11.564 1.00 94.81 138 ILE A N 1
ATOM 1114 C CA . ILE A 1 138 ? 7.678 -11.339 -12.090 1.00 94.81 138 ILE A CA 1
ATOM 1115 C C . ILE A 1 138 ? 9.161 -11.641 -12.323 1.00 94.81 138 ILE A C 1
ATOM 1117 O O . ILE A 1 138 ? 9.701 -11.252 -13.358 1.00 94.81 138 ILE A O 1
ATOM 1121 N N . ILE A 1 139 ? 9.811 -12.384 -11.420 1.00 95.44 139 ILE A N 1
ATOM 1122 C CA . ILE A 1 139 ? 11.203 -12.821 -11.617 1.00 95.44 139 ILE A CA 1
ATOM 1123 C C . ILE A 1 139 ? 11.326 -13.710 -12.856 1.00 95.44 139 ILE A C 1
ATOM 1125 O O . ILE A 1 139 ? 12.278 -13.561 -13.625 1.00 95.44 139 ILE A O 1
ATOM 1129 N N . LEU A 1 140 ? 10.373 -14.627 -13.047 1.00 96.06 140 LEU A N 1
ATOM 1130 C CA . LEU A 1 140 ? 10.400 -15.586 -14.152 1.00 96.06 140 LEU A CA 1
ATOM 1131 C C .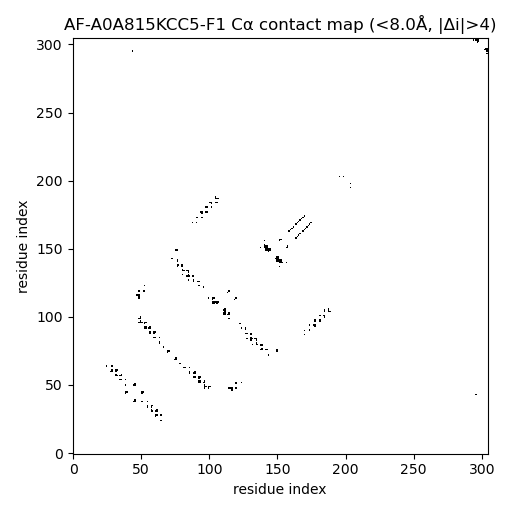 LEU A 1 140 ? 10.217 -14.910 -15.520 1.00 96.06 140 LEU A C 1
ATOM 1133 O O . LEU A 1 140 ? 10.811 -15.361 -16.497 1.00 96.06 140 LEU A O 1
ATOM 1137 N N . TYR A 1 141 ? 9.434 -13.827 -15.594 1.00 96.19 141 TYR A N 1
ATOM 1138 C CA . TYR A 1 141 ? 9.088 -13.165 -16.858 1.00 96.19 141 TYR A CA 1
ATOM 1139 C C . TYR A 1 141 ? 9.794 -11.814 -17.124 1.00 96.19 141 TYR A C 1
ATOM 1141 O O . TYR A 1 141 ? 9.629 -11.285 -18.229 1.00 96.19 141 TYR A O 1
ATOM 1149 N N . CYS A 1 142 ? 10.573 -11.247 -16.184 1.00 93.94 142 CYS A N 1
ATOM 1150 C CA . CYS A 1 142 ? 11.388 -10.039 -16.441 1.00 93.94 142 CYS A CA 1
ATOM 1151 C C . CYS A 1 142 ? 12.719 -10.404 -17.113 1.00 93.94 142 CYS A C 1
ATOM 1153 O O . CYS A 1 142 ? 13.465 -11.272 -16.640 1.00 93.94 142 CYS A O 1
ATOM 1155 N N . ASP A 1 143 ? 13.023 -9.699 -18.199 1.00 93.38 143 ASP A N 1
ATOM 1156 C CA . ASP A 1 143 ? 14.264 -9.819 -18.962 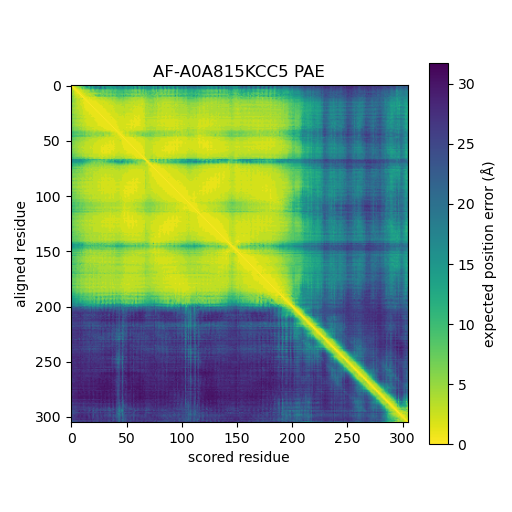1.00 93.38 143 ASP A CA 1
ATOM 1157 C C . ASP A 1 143 ? 14.829 -8.419 -19.255 1.00 93.38 143 ASP A C 1
ATOM 1159 O O . ASP A 1 143 ? 14.104 -7.422 -19.186 1.00 93.38 143 ASP A O 1
ATOM 1163 N N . ILE A 1 144 ? 16.128 -8.320 -19.542 1.00 88.75 144 ILE A N 1
ATOM 1164 C CA . ILE A 1 144 ? 16.787 -7.021 -19.758 1.00 88.75 144 ILE A CA 1
ATOM 1165 C C . ILE A 1 144 ? 16.914 -6.710 -21.243 1.00 88.75 144 ILE A C 1
ATOM 1167 O O . ILE A 1 144 ? 17.445 -7.507 -22.012 1.00 88.75 144 ILE A O 1
ATOM 1171 N N . TYR A 1 145 ? 16.507 -5.495 -21.611 1.00 88.94 145 TYR A N 1
ATOM 1172 C CA . TYR A 1 145 ? 16.785 -4.890 -22.906 1.00 88.94 145 TYR A CA 1
ATOM 1173 C C . TYR A 1 145 ? 17.821 -3.781 -22.734 1.00 88.94 145 TYR A C 1
ATOM 1175 O O . TYR A 1 145 ? 17.646 -2.873 -21.920 1.00 88.94 145 TYR A O 1
ATOM 1183 N N . SER A 1 146 ? 18.888 -3.837 -23.531 1.00 82.50 146 SER A N 1
ATOM 1184 C CA . SER A 1 146 ? 20.031 -2.914 -23.475 1.00 82.50 146 SER A CA 1
ATOM 1185 C C . SER A 1 146 ? 19.659 -1.437 -23.654 1.00 82.50 146 SER A C 1
ATOM 1187 O O . SER A 1 146 ? 20.404 -0.571 -23.207 1.00 82.50 146 SER A O 1
ATOM 1189 N N . THR A 1 147 ? 18.512 -1.140 -24.269 1.00 83.88 147 THR A N 1
ATOM 1190 C CA . THR A 1 147 ? 18.063 0.227 -24.572 1.00 83.88 147 THR A CA 1
ATOM 1191 C C . THR A 1 147 ? 16.985 0.772 -23.632 1.00 83.88 147 THR A C 1
ATOM 1193 O O . THR A 1 147 ? 16.844 1.986 -23.537 1.00 83.88 147 THR A O 1
ATOM 1196 N N . VAL A 1 148 ? 16.222 -0.086 -22.938 1.00 83.88 148 VAL A N 1
ATOM 1197 C CA . VAL A 1 148 ? 15.005 0.323 -22.193 1.00 83.88 148 VAL A CA 1
ATOM 1198 C C . VAL A 1 148 ? 15.022 -0.108 -20.715 1.00 83.88 148 VAL A C 1
ATOM 1200 O O . VAL A 1 148 ? 14.264 0.430 -19.913 1.00 83.88 148 VAL A O 1
ATOM 1203 N N . GLY A 1 149 ? 15.906 -1.029 -20.310 1.00 87.44 149 GLY A N 1
ATOM 1204 C CA . GLY A 1 149 ? 15.974 -1.559 -18.937 1.00 87.44 149 GLY A CA 1
ATOM 1205 C C . GLY A 1 149 ? 15.293 -2.928 -18.773 1.00 87.44 149 GLY A C 1
ATOM 1206 O O . GLY A 1 149 ? 15.176 -3.675 -19.746 1.00 87.44 149 GLY A O 1
ATOM 1207 N N . CYS A 1 150 ? 14.879 -3.301 -17.547 1.00 90.31 150 CYS A N 1
ATOM 1208 C CA . CYS A 1 150 ? 14.120 -4.551 -17.328 1.00 90.31 150 CYS A CA 1
ATOM 1209 C C . CYS A 1 150 ? 12.662 -4.330 -17.683 1.00 90.31 150 CYS A C 1
ATOM 1211 O O . CYS A 1 150 ? 11.978 -3.504 -17.076 1.00 90.31 150 CYS A O 1
ATOM 1213 N N . ILE A 1 151 ? 12.203 -5.103 -18.657 1.00 93.69 151 ILE A N 1
ATOM 1214 C CA . ILE A 1 151 ? 10.815 -5.126 -19.089 1.00 93.69 151 ILE A CA 1
ATOM 1215 C C . ILE A 1 151 ? 10.309 -6.567 -19.079 1.00 93.69 151 ILE A C 1
ATOM 1217 O O . ILE A 1 151 ? 11.069 -7.537 -19.110 1.00 93.69 151 ILE A O 1
ATOM 1221 N N . ILE A 1 152 ? 8.991 -6.715 -19.007 1.00 94.94 152 ILE A N 1
ATOM 1222 C CA . ILE A 1 152 ? 8.341 -8.022 -19.058 1.00 94.94 152 ILE A CA 1
ATOM 1223 C C . ILE A 1 152 ? 8.385 -8.520 -20.506 1.00 94.94 152 ILE A C 1
ATOM 1225 O O . ILE A 1 152 ? 7.782 -7.914 -21.389 1.00 94.94 152 ILE A O 1
ATOM 1229 N N . ARG A 1 153 ? 9.072 -9.640 -20.756 1.00 95.12 153 ARG A N 1
ATOM 1230 C CA . ARG A 1 153 ? 9.275 -10.173 -22.116 1.00 95.12 153 ARG A CA 1
ATOM 1231 C C . ARG A 1 153 ? 8.011 -10.790 -22.715 1.00 95.12 153 ARG A C 1
ATOM 1233 O O . ARG A 1 153 ? 7.794 -10.741 -23.922 1.00 95.12 153 ARG A O 1
ATOM 1240 N N . ASN A 1 154 ? 7.194 -11.433 -21.886 1.00 96.06 154 ASN A N 1
ATOM 1241 C CA . ASN A 1 154 ? 6.018 -12.157 -22.354 1.00 96.06 154 ASN A CA 1
ATOM 1242 C C . ASN A 1 154 ? 4.820 -11.205 -22.494 1.00 96.06 154 ASN A C 1
ATOM 1244 O O . ASN A 1 154 ? 4.293 -10.727 -21.491 1.00 96.06 154 ASN A O 1
ATOM 1248 N N . SER A 1 155 ? 4.358 -10.969 -23.725 1.00 96.19 155 SER A N 1
ATOM 1249 C CA . SER A 1 155 ? 3.240 -10.058 -24.013 1.00 96.19 155 SER A CA 1
ATOM 1250 C C . SER A 1 155 ? 1.922 -10.484 -23.361 1.00 96.19 155 SER A C 1
ATOM 1252 O O . SER A 1 155 ? 1.162 -9.631 -22.906 1.00 96.19 155 SER A O 1
ATOM 1254 N N . ARG A 1 156 ? 1.661 -11.795 -23.242 1.00 97.19 156 ARG A N 1
ATOM 1255 C CA . ARG A 1 156 ? 0.464 -12.314 -22.558 1.00 97.19 156 ARG A CA 1
ATOM 1256 C C . ARG A 1 156 ? 0.527 -12.036 -21.061 1.00 97.19 156 ARG A C 1
ATOM 1258 O O . ARG A 1 156 ? -0.461 -11.595 -20.481 1.00 97.19 156 ARG A O 1
ATOM 1265 N N . PHE A 1 157 ? 1.691 -12.254 -20.446 1.00 96.38 157 PHE A N 1
ATOM 1266 C CA . PHE A 1 157 ? 1.890 -11.946 -19.030 1.00 96.38 157 PHE A CA 1
ATOM 1267 C C . PHE A 1 157 ? 1.844 -10.438 -18.771 1.00 96.38 157 PHE A C 1
ATOM 1269 O O . PHE A 1 157 ? 1.220 -10.014 -17.806 1.00 96.38 157 PHE A O 1
ATOM 1276 N N . PHE A 1 158 ? 2.422 -9.622 -19.656 1.00 96.12 158 PHE A N 1
ATOM 1277 C CA . PHE A 1 158 ? 2.323 -8.165 -19.583 1.00 96.12 158 PHE A CA 1
ATOM 1278 C C . PHE A 1 158 ? 0.868 -7.685 -19.659 1.00 96.12 158 PHE A C 1
ATOM 1280 O O . PHE A 1 158 ? 0.464 -6.843 -18.862 1.00 96.12 158 PHE A O 1
ATOM 1287 N N . PHE A 1 159 ? 0.061 -8.249 -20.565 1.00 97.06 159 PHE A N 1
ATOM 1288 C CA . PHE A 1 159 ? -1.363 -7.928 -20.660 1.00 97.06 159 PHE A CA 1
ATOM 1289 C C . PHE A 1 159 ? -2.116 -8.318 -19.380 1.00 97.06 159 PHE A C 1
ATOM 1291 O O . PHE A 1 159 ? -2.819 -7.496 -18.798 1.00 97.06 159 PHE A O 1
ATOM 1298 N N . TYR A 1 160 ? -1.919 -9.546 -18.892 1.00 96.56 160 TYR A N 1
ATOM 1299 C CA . TYR A 1 160 ? -2.495 -9.992 -17.622 1.00 96.56 160 TYR A CA 1
ATOM 1300 C C . TYR A 1 160 ? -2.089 -9.075 -16.458 1.00 96.56 160 TYR A C 1
ATOM 1302 O O . TYR A 1 160 ? -2.931 -8.656 -15.667 1.00 96.56 160 TYR A O 1
ATOM 1310 N N . TYR A 1 161 ? -0.809 -8.719 -16.368 1.00 95.62 161 TYR A N 1
ATOM 1311 C CA . TYR A 1 161 ? -0.289 -7.890 -15.291 1.00 95.62 161 TYR A CA 1
ATOM 1312 C C . TYR A 1 161 ? -0.880 -6.472 -15.328 1.00 95.62 161 TYR A C 1
ATOM 1314 O O . TYR A 1 161 ? -1.446 -6.011 -14.340 1.00 95.62 161 TYR A O 1
ATOM 1322 N N . SER A 1 162 ? -0.822 -5.801 -16.479 1.00 96.00 162 SER A N 1
ATOM 1323 C CA . SER A 1 162 ? -1.237 -4.400 -16.615 1.00 96.00 162 SER A CA 1
ATOM 1324 C C . SER A 1 162 ? -2.755 -4.203 -16.579 1.00 96.00 162 SER A C 1
ATOM 1326 O O . SER A 1 162 ? -3.219 -3.220 -16.012 1.00 96.00 162 SER A O 1
ATOM 1328 N N . TYR A 1 163 ? -3.536 -5.118 -17.164 1.00 96.12 163 TYR A N 1
ATOM 1329 C CA . TYR A 1 163 ? -4.989 -4.940 -17.313 1.00 96.12 163 TYR A CA 1
ATOM 1330 C C . TYR A 1 163 ? -5.824 -5.710 -16.296 1.00 96.12 163 TYR A C 1
ATOM 1332 O O . TYR A 1 163 ? -6.976 -5.348 -16.071 1.00 96.12 163 TYR A O 1
ATOM 1340 N N . ILE A 1 164 ? -5.279 -6.765 -15.687 1.00 95.31 164 ILE A N 1
ATOM 1341 C CA . ILE A 1 164 ? -6.012 -7.576 -14.711 1.00 95.31 164 ILE A CA 1
ATOM 1342 C C . ILE A 1 164 ? -5.378 -7.398 -13.337 1.00 95.31 164 ILE A C 1
ATOM 1344 O O . ILE A 1 164 ? -6.027 -6.892 -12.429 1.00 95.31 164 ILE A O 1
ATOM 1348 N N . HIS A 1 165 ? -4.105 -7.752 -13.176 1.00 93.69 165 HIS A N 1
ATOM 1349 C CA . HIS A 1 165 ? -3.469 -7.782 -11.860 1.00 93.69 165 HIS A CA 1
ATOM 1350 C C . HIS A 1 165 ? -3.411 -6.399 -11.200 1.00 93.69 165 HIS A C 1
ATOM 1352 O O . HIS A 1 165 ? -3.924 -6.234 -10.096 1.00 93.69 165 HIS A O 1
ATOM 1358 N N . VAL A 1 166 ? -2.841 -5.399 -11.877 1.00 94.56 166 VAL A N 1
ATOM 1359 C CA . VAL A 1 166 ? -2.696 -4.043 -11.331 1.00 94.56 166 VAL A CA 1
ATOM 1360 C C . VAL A 1 166 ? -4.056 -3.416 -10.977 1.00 94.56 166 VAL A C 1
ATOM 1362 O O . VAL A 1 166 ? -4.282 -3.127 -9.803 1.00 94.56 166 VAL A O 1
ATOM 1365 N N . PRO A 1 167 ? -5.011 -3.238 -11.908 1.00 96.44 167 PRO A N 1
ATOM 1366 C CA . PRO A 1 167 ? -6.252 -2.529 -11.599 1.00 96.44 167 PRO A CA 1
ATOM 1367 C C . PRO A 1 167 ? -7.183 -3.307 -10.664 1.00 96.44 167 PRO A C 1
ATOM 1369 O O . PRO A 1 167 ? -7.840 -2.692 -9.824 1.00 96.44 167 PRO A O 1
ATOM 1372 N N . VAL A 1 168 ? -7.248 -4.640 -10.764 1.00 96.06 168 VAL A N 1
ATOM 1373 C CA . VAL A 1 168 ? -8.142 -5.431 -9.907 1.00 96.06 168 VAL A CA 1
ATOM 1374 C C . VAL A 1 168 ? -7.569 -5.553 -8.502 1.00 96.06 168 VAL A C 1
ATOM 1376 O O . VAL A 1 168 ? -8.288 -5.281 -7.544 1.00 96.06 168 VAL A O 1
ATOM 1379 N N . LEU A 1 169 ? -6.294 -5.936 -8.360 1.00 92.25 169 LEU A N 1
ATOM 1380 C CA . LEU A 1 169 ? -5.700 -6.209 -7.050 1.00 92.25 169 LEU A CA 1
ATOM 1381 C C . LEU A 1 169 ? -5.330 -4.920 -6.306 1.00 92.25 169 LEU A C 1
ATOM 1383 O O . LEU A 1 169 ? -5.687 -4.774 -5.138 1.00 92.25 169 LEU A O 1
ATOM 1387 N N . TYR A 1 170 ? -4.657 -3.979 -6.981 1.00 94.31 170 TYR A N 1
ATOM 1388 C CA . TYR A 1 170 ? -4.197 -2.729 -6.361 1.00 94.31 170 TYR A CA 1
ATOM 1389 C C . TYR A 1 170 ? -5.269 -1.635 -6.366 1.00 94.31 170 TYR A C 1
ATOM 1391 O O . TYR A 1 170 ? -5.281 -0.780 -5.486 1.00 94.31 170 TYR A O 1
ATOM 1399 N N . GLY A 1 171 ? -6.170 -1.648 -7.348 1.00 94.69 171 GLY A N 1
ATOM 1400 C CA . GLY A 1 171 ? -7.265 -0.686 -7.436 1.00 94.69 171 GLY A CA 1
ATOM 1401 C C . GLY A 1 171 ? -8.508 -1.184 -6.711 1.00 94.69 171 GLY A C 1
ATOM 1402 O O . GLY A 1 171 ? -8.729 -0.892 -5.539 1.00 94.69 171 GLY A O 1
ATOM 1403 N N . ILE A 1 172 ? -9.332 -1.949 -7.426 1.00 96.88 172 ILE A N 1
ATOM 1404 C CA . ILE A 1 172 ? -10.704 -2.270 -7.012 1.00 96.88 172 ILE A CA 1
ATOM 1405 C C . ILE A 1 172 ? -10.722 -3.018 -5.677 1.00 96.88 172 ILE A C 1
ATOM 1407 O O . ILE A 1 172 ? -11.428 -2.612 -4.759 1.00 96.88 172 ILE A O 1
ATOM 1411 N N . PHE A 1 173 ? -9.932 -4.082 -5.536 1.00 95.31 173 PHE A N 1
ATOM 1412 C CA . PHE A 1 173 ? -9.939 -4.917 -4.337 1.00 95.31 173 PHE A CA 1
ATOM 1413 C C . PHE A 1 173 ? -9.513 -4.135 -3.089 1.00 95.31 173 PHE A C 1
ATOM 1415 O O . PHE A 1 173 ? -10.242 -4.115 -2.094 1.00 95.31 173 PHE A O 1
ATOM 1422 N N . HIS A 1 174 ? -8.370 -3.445 -3.155 1.00 95.31 174 HIS A N 1
ATOM 1423 C CA . HIS A 1 174 ? -7.868 -2.633 -2.049 1.00 95.31 174 HIS A CA 1
ATOM 1424 C C . HIS A 1 174 ? -8.841 -1.503 -1.684 1.00 95.31 174 HIS A C 1
ATOM 1426 O O . HIS A 1 174 ? -9.206 -1.357 -0.515 1.00 95.31 174 HIS A O 1
ATOM 1432 N N . SER A 1 175 ? -9.311 -0.734 -2.673 1.00 95.88 175 SER A N 1
ATOM 1433 C CA . SER A 1 175 ? -10.244 0.368 -2.437 1.00 95.88 175 SER A CA 1
ATOM 1434 C C . SER A 1 175 ? -11.568 -0.121 -1.852 1.00 95.88 175 SER A C 1
ATOM 1436 O O . SER A 1 175 ? -12.021 0.435 -0.857 1.00 95.88 175 SER A O 1
ATOM 1438 N N . CYS A 1 176 ? -12.166 -1.192 -2.385 1.00 97.50 176 CYS A N 1
ATOM 1439 C CA . CYS A 1 176 ? -13.422 -1.731 -1.861 1.00 97.50 176 CYS A CA 1
ATOM 1440 C C . CYS A 1 176 ? -13.291 -2.188 -0.404 1.00 97.50 176 CYS A C 1
ATOM 1442 O O . CYS A 1 176 ? -14.155 -1.868 0.412 1.00 97.50 176 CYS A O 1
ATOM 1444 N N . ILE A 1 177 ? -12.213 -2.897 -0.059 1.00 96.19 177 ILE A N 1
ATOM 1445 C CA . ILE A 1 177 ? -11.983 -3.381 1.309 1.00 96.19 177 ILE A CA 1
ATOM 1446 C C . ILE A 1 177 ? -11.759 -2.215 2.271 1.00 96.19 177 ILE A C 1
ATOM 1448 O O . ILE A 1 177 ? -12.427 -2.132 3.304 1.00 96.19 177 ILE A O 1
ATOM 1452 N N . SER A 1 178 ? -10.856 -1.297 1.927 1.00 95.44 178 SER A N 1
ATOM 1453 C CA . SER A 1 178 ? -10.536 -0.144 2.770 1.00 95.44 178 SER A CA 1
ATOM 1454 C C . SER A 1 178 ? -11.752 0.770 2.958 1.00 95.44 178 SER A C 1
ATOM 1456 O O . SER A 1 178 ? -12.042 1.180 4.083 1.00 95.44 178 SER A O 1
ATOM 1458 N N . SER A 1 179 ? -12.523 1.035 1.897 1.00 96.38 179 SER A N 1
ATOM 1459 C CA . SER A 1 179 ? -13.751 1.833 1.977 1.00 96.38 179 SER A CA 1
ATOM 1460 C C . SER A 1 179 ? -14.846 1.144 2.786 1.00 96.38 179 SER A C 1
ATOM 1462 O O . SER A 1 179 ? -15.501 1.808 3.587 1.00 96.38 179 SER A O 1
ATOM 1464 N N . LEU A 1 180 ? -15.033 -0.172 2.634 1.00 97.31 180 LEU A N 1
ATOM 1465 C CA . LEU A 1 180 ? -16.029 -0.922 3.399 1.00 97.31 180 LEU A CA 1
ATOM 1466 C C . LEU A 1 180 ? -15.734 -0.859 4.903 1.00 97.31 180 LEU A C 1
ATOM 1468 O O . LEU A 1 180 ? -16.602 -0.466 5.683 1.00 97.31 180 LEU A O 1
ATOM 1472 N N . PHE A 1 181 ? -14.511 -1.198 5.319 1.00 96.38 181 PHE A N 1
ATOM 1473 C CA . PHE A 1 181 ? -14.145 -1.183 6.739 1.00 96.38 181 PHE A CA 1
ATOM 1474 C C . PHE A 1 181 ? -14.062 0.235 7.310 1.00 96.38 181 PHE A C 1
ATOM 1476 O O . PHE A 1 181 ? -14.513 0.460 8.434 1.00 96.38 181 PHE A O 1
ATOM 1483 N N . GLY A 1 182 ? -13.580 1.207 6.530 1.00 94.38 182 GLY A N 1
ATOM 1484 C CA . GLY A 1 182 ? -13.583 2.617 6.920 1.00 94.38 182 GLY A CA 1
ATOM 1485 C C . GLY A 1 182 ? -14.997 3.161 7.140 1.00 94.38 182 GLY A C 1
ATOM 1486 O O . GLY A 1 182 ? -15.265 3.812 8.150 1.00 94.38 182 GLY A O 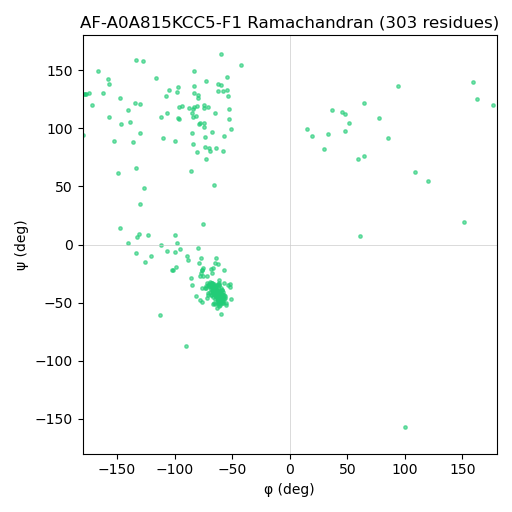1
ATOM 1487 N N . PHE A 1 183 ? -15.936 2.835 6.246 1.00 95.81 183 PHE A N 1
ATOM 1488 C CA . PHE A 1 183 ? -17.337 3.233 6.381 1.00 95.81 183 PHE A CA 1
ATOM 1489 C C . PHE A 1 183 ? -18.016 2.581 7.592 1.00 95.81 183 PHE A C 1
ATOM 1491 O O . PHE A 1 183 ? -18.735 3.252 8.336 1.00 95.81 183 PHE A O 1
ATOM 1498 N N . LEU A 1 184 ? -17.767 1.288 7.829 1.00 93.94 184 LEU A N 1
ATOM 1499 C CA . LEU A 1 184 ? -18.286 0.589 9.006 1.00 93.94 184 LEU A CA 1
ATOM 1500 C C . LEU A 1 184 ? -17.756 1.204 10.309 1.00 93.94 184 LEU A C 1
ATOM 1502 O O . LEU A 1 184 ? -18.542 1.445 11.225 1.00 93.94 184 LEU A O 1
ATOM 1506 N N . ALA A 1 185 ? -16.461 1.529 10.375 1.00 92.88 185 ALA A N 1
ATOM 1507 C CA . ALA A 1 185 ? -15.873 2.212 11.525 1.00 92.88 185 ALA A CA 1
ATOM 1508 C C . ALA A 1 185 ? -16.501 3.602 11.748 1.00 92.88 185 ALA A C 1
ATOM 1510 O O . ALA A 1 185 ? -16.838 3.958 12.878 1.00 92.88 185 ALA A O 1
ATOM 1511 N N . PHE A 1 186 ? -16.737 4.370 10.677 1.00 93.12 186 PHE A N 1
ATOM 1512 C CA . PHE A 1 186 ? -17.374 5.686 10.769 1.00 93.12 186 PHE A CA 1
ATOM 1513 C C . PHE A 1 186 ? -18.792 5.606 11.357 1.00 93.12 186 PHE A C 1
ATOM 1515 O O . PHE A 1 186 ? -19.108 6.334 12.303 1.00 93.12 186 PHE A O 1
ATOM 1522 N N . ARG A 1 187 ? -19.631 4.679 10.871 1.00 93.12 187 ARG A N 1
ATOM 1523 C CA . ARG A 1 187 ? -21.020 4.526 11.349 1.00 93.12 187 ARG A CA 1
ATOM 1524 C C . ARG A 1 187 ? -21.116 4.210 12.840 1.00 93.12 187 ARG A C 1
ATOM 1526 O O . ARG A 1 187 ? -22.026 4.703 13.504 1.00 93.12 187 ARG A O 1
ATOM 1533 N N . GLU A 1 188 ? -20.206 3.402 13.373 1.00 88.88 188 GLU A N 1
ATOM 1534 C CA . GLU A 1 188 ? -20.226 3.052 14.799 1.00 88.88 188 GLU A CA 1
ATOM 1535 C C . GLU A 1 188 ? -19.798 4.229 15.692 1.00 88.88 188 GLU A C 1
ATOM 1537 O O . GLU A 1 188 ? -20.359 4.438 16.776 1.00 88.88 188 GLU A O 1
ATOM 1542 N N . THR A 1 189 ? -18.881 5.078 15.215 1.00 86.50 189 THR A N 1
ATOM 1543 C CA . THR A 1 189 ? -18.502 6.293 15.955 1.00 86.50 189 THR A CA 1
ATOM 1544 C C . THR A 1 189 ? -19.629 7.327 16.018 1.00 86.50 189 THR A C 1
ATOM 1546 O O . THR A 1 189 ? -19.781 8.004 17.036 1.00 86.50 189 THR A O 1
ATOM 1549 N N . ASP A 1 190 ? -20.460 7.419 14.978 1.00 88.75 190 ASP A N 1
ATOM 1550 C CA . ASP A 1 190 ? -21.574 8.371 14.924 1.00 88.75 190 ASP A CA 1
ATOM 1551 C C . ASP A 1 190 ? -22.724 7.998 15.879 1.00 88.75 190 ASP A C 1
ATOM 1553 O O . ASP A 1 190 ? -23.230 8.841 16.632 1.00 88.75 190 ASP A O 1
ATOM 1557 N N . LYS A 1 191 ? -23.064 6.701 15.959 1.00 84.38 191 LYS A N 1
ATOM 1558 C CA . LYS A 1 191 ? -24.026 6.186 16.954 1.00 84.38 191 LYS A CA 1
ATOM 1559 C C . LYS A 1 191 ? -23.592 6.530 18.381 1.00 84.38 191 LYS A C 1
ATOM 1561 O O . LYS A 1 191 ? -24.401 7.006 19.177 1.00 84.38 191 LYS A O 1
ATOM 1566 N N . SER A 1 192 ? -22.303 6.351 18.680 1.00 79.56 192 SER A N 1
ATOM 1567 C CA . SER A 1 192 ? -21.736 6.641 20.002 1.00 79.56 192 SER A CA 1
ATOM 1568 C C . SER A 1 192 ? -21.829 8.130 20.361 1.00 79.56 192 SER A C 1
ATOM 1570 O O . SER A 1 192 ? -22.164 8.480 21.493 1.00 79.56 192 SER A O 1
ATOM 1572 N N . ARG A 1 193 ? -21.608 9.029 19.390 1.00 79.94 193 ARG A N 1
ATOM 1573 C CA . ARG A 1 193 ? -21.732 10.485 19.594 1.00 79.94 193 ARG A CA 1
ATOM 1574 C C . ARG A 1 193 ? -23.175 10.927 19.828 1.00 79.94 193 ARG A C 1
ATOM 1576 O O . ARG A 1 193 ? -23.417 11.801 20.661 1.00 79.94 193 ARG A O 1
ATOM 1583 N N . THR A 1 194 ? -24.132 10.318 19.133 1.00 79.12 194 THR A N 1
ATOM 1584 C CA . THR A 1 194 ? -25.554 10.673 19.261 1.00 79.12 194 THR A CA 1
ATOM 1585 C C . THR A 1 194 ? -26.100 10.357 20.660 1.00 79.12 194 THR A C 1
ATOM 1587 O O . THR A 1 194 ? -26.857 11.160 21.212 1.00 79.12 194 THR A O 1
ATOM 1590 N N . CYS A 1 195 ? -25.659 9.257 21.283 1.00 72.12 195 CYS A N 1
ATOM 1591 C CA . CYS A 1 195 ? -26.017 8.925 22.668 1.00 72.12 195 CYS A CA 1
ATOM 1592 C C . CYS A 1 195 ? -25.477 9.950 23.677 1.00 72.12 195 CYS A C 1
ATOM 1594 O O . CYS A 1 195 ? -26.220 10.393 24.553 1.00 72.12 195 CYS A O 1
ATOM 1596 N N . CYS A 1 196 ? -24.224 10.395 23.525 1.00 72.81 196 CYS A N 1
ATOM 1597 C CA . CYS A 1 196 ? -23.663 11.436 24.392 1.00 72.81 196 CYS A CA 1
ATOM 1598 C C . CYS A 1 196 ? -24.380 12.785 24.224 1.00 72.81 196 CYS A C 1
ATOM 1600 O O . CYS A 1 196 ? -24.581 13.498 25.204 1.00 72.81 196 CYS A O 1
ATOM 1602 N N . ARG A 1 197 ? -24.797 13.139 22.998 1.00 73.62 197 ARG A N 1
ATOM 1603 C CA . ARG A 1 197 ? -25.434 14.438 22.728 1.00 73.62 197 ARG A CA 1
ATOM 1604 C C . ARG A 1 197 ? -26.858 14.538 23.282 1.00 73.62 197 ARG A C 1
ATOM 1606 O O . ARG A 1 197 ? -27.224 15.604 23.761 1.00 73.62 197 ARG A O 1
ATOM 1613 N N . ARG A 1 198 ? -27.658 13.463 23.244 1.00 65.94 198 ARG A N 1
ATOM 1614 C CA . ARG A 1 198 ? -29.044 13.491 23.762 1.00 65.94 198 ARG A CA 1
ATOM 1615 C C . ARG A 1 198 ? -29.132 13.548 25.291 1.00 65.94 198 ARG A C 1
ATOM 1617 O O . ARG A 1 198 ? -30.082 14.126 25.800 1.00 65.94 198 ARG A O 1
ATOM 1624 N N . ASN A 1 199 ? -28.136 13.029 26.008 1.00 58.69 199 ASN A N 1
ATOM 1625 C CA . ASN A 1 199 ? -28.138 13.008 27.478 1.00 58.69 199 ASN A CA 1
ATOM 1626 C C . ASN A 1 199 ? -27.340 14.153 28.128 1.00 58.69 199 ASN A C 1
ATOM 1628 O O . ASN A 1 199 ? -27.312 14.263 29.351 1.00 58.69 199 ASN A O 1
ATOM 1632 N N . ALA A 1 200 ? -26.749 15.062 27.344 1.00 57.91 200 ALA A N 1
ATOM 1633 C CA . ALA A 1 200 ? -26.092 16.259 27.879 1.00 57.91 200 ALA A CA 1
ATOM 1634 C C . ALA A 1 200 ? -27.069 17.229 28.583 1.00 57.91 200 ALA A C 1
ATOM 1636 O O . ALA A 1 200 ? -26.636 18.089 29.345 1.00 57.91 200 ALA A O 1
ATOM 1637 N N . SER A 1 201 ? -28.380 17.078 28.365 1.00 62.75 201 SER A N 1
ATOM 1638 C CA . SER A 1 201 ? -29.434 17.881 29.003 1.00 62.75 201 SER A CA 1
ATOM 1639 C C . SER A 1 201 ? -30.031 17.229 30.259 1.00 62.75 201 SER A C 1
ATOM 1641 O O . SER A 1 201 ? -30.884 17.824 30.914 1.00 62.75 201 SER A O 1
ATOM 1643 N N . SER A 1 202 ? -29.623 16.007 30.614 1.00 57.25 202 SER A N 1
ATOM 1644 C CA . SER A 1 202 ? -30.157 15.275 31.769 1.00 57.25 202 SER A CA 1
ATOM 1645 C C . SER A 1 202 ? -29.088 14.318 32.290 1.00 57.25 202 SER A C 1
ATOM 1647 O O . SER A 1 202 ? -28.991 13.191 31.824 1.00 57.25 202 SER A O 1
ATOM 1649 N N . THR A 1 203 ? -28.247 14.808 33.204 1.00 54.47 203 THR A N 1
ATOM 1650 C CA . THR A 1 203 ? -27.364 14.038 34.103 1.00 54.47 203 THR A CA 1
ATOM 1651 C C . THR A 1 203 ? -26.883 12.696 33.525 1.00 54.47 203 THR A C 1
ATOM 1653 O O . THR A 1 203 ? -27.456 11.643 33.800 1.00 54.47 203 THR A O 1
ATOM 1656 N N . CYS A 1 204 ? -25.838 12.733 32.691 1.00 45.34 204 CYS A N 1
ATOM 1657 C CA . CYS A 1 204 ? -25.240 11.555 32.054 1.00 45.34 204 CYS A CA 1
ATOM 1658 C C . CYS A 1 204 ? -24.770 10.520 33.094 1.00 45.34 204 CYS A C 1
ATOM 1660 O O . CYS A 1 204 ? -23.635 10.559 33.567 1.00 45.34 204 CYS A O 1
ATOM 1662 N N . TYR A 1 205 ? -25.625 9.550 33.414 1.00 49.31 205 TYR A N 1
ATOM 1663 C CA . TYR A 1 205 ? -25.188 8.287 33.989 1.00 49.31 205 TYR A CA 1
ATOM 1664 C C . TYR A 1 205 ? -24.554 7.463 32.871 1.00 49.31 205 TYR A C 1
ATOM 1666 O O . TYR A 1 205 ? -25.192 7.166 31.860 1.00 49.31 205 TYR A O 1
ATOM 1674 N N . CYS A 1 206 ? -23.277 7.127 33.047 1.00 44.25 206 CYS A N 1
ATOM 1675 C CA . CYS A 1 206 ? -22.508 6.267 32.160 1.00 44.25 206 CYS A CA 1
ATOM 1676 C C . CYS A 1 206 ? -23.265 4.957 31.890 1.00 44.25 206 CYS A C 1
ATOM 1678 O O . CYS A 1 206 ? -23.211 4.019 32.685 1.00 44.25 206 CYS A O 1
ATOM 1680 N N . CYS A 1 207 ? -23.944 4.872 30.744 1.00 43.94 207 CYS A N 1
ATOM 1681 C CA . CYS A 1 207 ? -24.407 3.613 30.175 1.00 43.94 207 CYS A CA 1
ATOM 1682 C C . CYS A 1 207 ? -23.188 2.819 29.700 1.00 43.94 207 CYS A C 1
ATOM 1684 O O . CYS A 1 207 ? -22.838 2.816 28.524 1.00 43.94 207 CYS A O 1
ATOM 1686 N N . ASN A 1 208 ? -22.529 2.151 30.640 1.00 42.38 208 ASN A N 1
ATOM 1687 C CA . ASN A 1 208 ? -21.781 0.941 30.352 1.00 42.38 208 ASN A CA 1
ATOM 1688 C C . ASN A 1 208 ? -22.132 -0.106 31.414 1.00 42.38 208 ASN A C 1
ATOM 1690 O O . ASN A 1 208 ? -21.335 -0.481 32.274 1.00 42.38 208 ASN A O 1
ATOM 1694 N N . THR A 1 209 ? -23.391 -0.539 31.389 1.00 44.84 209 THR A N 1
ATOM 1695 C CA . THR A 1 209 ? -23.901 -1.661 32.178 1.00 44.84 209 THR A CA 1
ATOM 1696 C C . THR A 1 209 ? -23.386 -2.981 31.603 1.00 44.84 209 THR A C 1
ATOM 1698 O O . THR A 1 209 ? -24.115 -3.766 31.012 1.00 44.84 209 THR A O 1
ATOM 1701 N N . SER A 1 210 ? -22.101 -3.245 31.826 1.00 48.88 210 SER A N 1
ATOM 1702 C CA . SER A 1 210 ? -21.619 -4.619 32.031 1.00 48.88 210 SER A CA 1
ATOM 1703 C C . SER A 1 210 ? -20.544 -4.739 33.116 1.00 48.88 210 SER A C 1
ATOM 1705 O O . SER A 1 210 ? -20.120 -5.846 33.429 1.00 48.88 210 SER A O 1
ATOM 1707 N N . THR A 1 211 ? -20.170 -3.641 33.778 1.00 42.91 211 THR A N 1
ATOM 1708 C CA . THR A 1 211 ? -19.381 -3.688 35.014 1.00 42.91 211 THR A CA 1
ATOM 1709 C C . THR A 1 211 ? -19.916 -2.672 36.012 1.00 42.91 211 THR A C 1
ATOM 1711 O O . THR A 1 211 ? -19.716 -1.467 35.885 1.00 42.91 211 THR A O 1
ATOM 1714 N N . THR A 1 212 ? -20.608 -3.187 37.024 1.00 45.03 212 THR A N 1
ATOM 1715 C CA . THR A 1 212 ? -20.929 -2.526 38.290 1.00 45.03 212 THR A CA 1
ATOM 1716 C C . THR A 1 212 ? -19.651 -2.091 39.009 1.00 45.03 212 THR A C 1
ATOM 1718 O O . THR A 1 212 ? -19.182 -2.761 39.926 1.00 45.03 212 THR A O 1
ATOM 1721 N N . SER A 1 213 ? -19.066 -0.964 38.616 1.00 43.97 213 SER A N 1
ATOM 1722 C CA . SER A 1 213 ? -18.030 -0.307 39.411 1.00 43.97 213 SER A CA 1
ATOM 1723 C C . SER A 1 213 ? -18.260 1.199 39.455 1.00 43.97 213 SER A C 1
ATOM 1725 O O . SER A 1 213 ? -17.748 1.957 38.641 1.00 43.97 213 SER A O 1
ATOM 1727 N N . ALA A 1 214 ? -19.062 1.574 40.452 1.00 41.78 214 ALA A N 1
ATOM 1728 C CA . ALA A 1 214 ? -18.947 2.772 41.273 1.00 41.78 214 ALA A CA 1
ATOM 1729 C C . ALA A 1 214 ? -18.722 4.117 40.556 1.00 41.78 214 ALA A C 1
ATOM 1731 O O . ALA A 1 214 ? -17.593 4.566 40.366 1.00 41.78 214 ALA A O 1
ATOM 1732 N N . CYS A 1 215 ? -19.815 4.859 40.358 1.00 40.91 215 CYS A N 1
ATOM 1733 C CA . CYS A 1 215 ? -19.786 6.321 40.357 1.00 40.91 215 CYS A CA 1
ATOM 1734 C C . CYS A 1 215 ? -19.384 6.816 41.762 1.00 40.91 215 CYS A C 1
ATOM 1736 O O . CYS A 1 215 ? -20.233 7.118 42.597 1.00 40.91 215 CYS A O 1
ATOM 1738 N N . ARG A 1 216 ? -18.082 6.849 42.058 1.00 42.47 216 ARG A N 1
ATOM 1739 C CA . ARG A 1 216 ? -17.531 7.411 43.299 1.00 42.47 216 ARG A CA 1
ATOM 1740 C C . ARG A 1 216 ? -17.026 8.821 42.988 1.00 42.47 216 ARG A C 1
ATOM 1742 O O . ARG A 1 216 ? -15.885 8.981 42.575 1.00 42.47 216 ARG A O 1
ATOM 1749 N N . GLY A 1 217 ? -17.894 9.825 43.127 1.00 46.03 217 GLY A N 1
ATOM 1750 C CA . GLY A 1 217 ? -17.486 11.228 42.959 1.00 46.03 217 GLY A CA 1
ATOM 1751 C C . GLY A 1 217 ? -18.538 12.226 42.472 1.00 46.03 217 GLY A C 1
ATOM 1752 O O . GLY A 1 217 ? -18.153 13.290 42.001 1.00 46.03 217 GLY A O 1
ATOM 1753 N N . ALA A 1 218 ? -19.841 11.939 42.570 1.00 43.81 218 ALA A N 1
ATOM 1754 C CA . ALA A 1 218 ? -20.853 12.985 42.416 1.00 43.81 218 ALA A CA 1
ATOM 1755 C C . ALA A 1 218 ? -20.857 13.869 43.676 1.00 43.81 218 ALA A C 1
ATOM 1757 O O . ALA A 1 218 ? -21.617 13.650 44.614 1.00 43.81 218 ALA A O 1
ATOM 1758 N N . SER A 1 219 ? -19.955 14.848 43.704 1.00 50.56 219 SER A N 1
ATOM 1759 C CA . SER A 1 219 ? -19.925 15.922 44.697 1.00 50.56 219 SER A CA 1
ATOM 1760 C C . SER A 1 219 ? -20.840 17.057 44.244 1.00 50.56 219 SER A C 1
ATOM 1762 O O . SER A 1 219 ? -20.388 18.160 43.958 1.00 50.56 219 SER A O 1
ATOM 1764 N N . SER A 1 220 ? -22.137 16.789 44.138 1.00 46.09 220 SER A N 1
ATOM 1765 C CA . SER A 1 220 ? -23.132 17.853 44.193 1.00 46.09 220 SER A CA 1
ATOM 1766 C C . SER A 1 220 ? -24.401 17.327 44.846 1.00 46.09 220 SER A C 1
ATOM 1768 O O . SER A 1 220 ? -24.956 16.290 44.493 1.00 46.09 220 SER A O 1
ATOM 1770 N N . THR A 1 221 ? -24.814 18.060 45.866 1.00 48.81 221 THR A N 1
ATOM 1771 C CA . THR A 1 221 ? -25.993 17.929 46.723 1.00 48.81 221 THR A CA 1
ATOM 1772 C C . THR A 1 221 ? -27.301 18.150 45.946 1.00 48.81 221 THR A C 1
ATOM 1774 O O . THR A 1 221 ? -28.151 18.944 46.332 1.00 48.81 221 THR A O 1
ATOM 1777 N N . GLY A 1 222 ? -27.473 17.455 44.822 1.00 45.69 222 GLY A N 1
ATOM 1778 C CA . GLY A 1 222 ? -28.665 17.503 43.982 1.00 45.69 222 GLY A CA 1
ATOM 1779 C C . GLY A 1 222 ? -29.450 16.200 44.062 1.00 45.69 222 GLY A C 1
ATOM 1780 O O . GLY A 1 222 ? -29.169 15.273 43.314 1.00 45.69 222 GLY A O 1
ATOM 1781 N N . ALA A 1 223 ? -30.407 16.154 44.991 1.00 40.38 223 ALA A N 1
ATOM 1782 C CA . ALA A 1 223 ? -31.584 15.280 45.046 1.00 40.38 223 ALA A CA 1
ATOM 1783 C C . ALA A 1 223 ? -31.555 13.995 44.184 1.00 40.38 223 ALA A C 1
ATOM 1785 O O . ALA A 1 223 ? -32.036 13.973 43.050 1.00 40.38 223 ALA A O 1
ATOM 1786 N N . CYS A 1 224 ? -31.126 12.878 44.780 1.00 35.47 224 CYS A N 1
ATOM 1787 C CA . CYS A 1 224 ? -31.680 11.578 44.406 1.00 35.47 224 CYS A CA 1
ATOM 1788 C C . CYS A 1 224 ? -33.143 11.588 44.861 1.00 35.47 224 CYS A C 1
ATOM 1790 O O . CYS A 1 224 ? -33.429 11.430 46.043 1.00 35.47 224 CYS A O 1
ATOM 1792 N N . ARG A 1 225 ? -34.055 11.908 43.943 1.00 39.88 225 ARG A N 1
ATOM 1793 C CA . ARG A 1 225 ? -35.492 11.907 44.208 1.00 39.88 225 ARG A CA 1
ATOM 1794 C C . ARG A 1 225 ? -35.930 10.452 44.341 1.00 39.88 225 ARG A C 1
ATOM 1796 O O . ARG A 1 225 ? -35.755 9.674 43.405 1.00 39.88 225 ARG A O 1
ATOM 1803 N N . ASP A 1 226 ? -36.440 10.111 45.516 1.00 36.97 226 ASP A N 1
ATOM 1804 C CA . ASP A 1 226 ? -36.925 8.783 45.864 1.00 36.97 226 ASP A CA 1
ATOM 1805 C C . ASP A 1 226 ? -37.937 8.278 44.831 1.00 36.97 226 ASP A C 1
ATOM 1807 O O . ASP A 1 226 ? -39.024 8.834 44.671 1.00 36.97 226 ASP A O 1
ATOM 1811 N N . ALA A 1 227 ? -37.587 7.191 44.147 1.00 39.97 227 ALA A N 1
ATOM 1812 C CA . ALA A 1 227 ? -38.563 6.313 43.526 1.00 39.97 227 ALA A CA 1
ATOM 1813 C C . ALA A 1 227 ? -39.114 5.378 44.616 1.00 39.97 227 ALA A C 1
ATOM 1815 O O . ALA A 1 227 ? -38.694 4.232 44.762 1.00 39.97 227 ALA A O 1
ATOM 1816 N N . SER A 1 228 ? -40.043 5.892 45.420 1.00 43.94 228 SER A N 1
ATOM 1817 C CA . SER A 1 228 ? -41.109 5.088 46.025 1.00 43.94 228 SER A CA 1
ATOM 1818 C C . SER A 1 228 ? -41.949 4.527 44.868 1.00 43.94 228 SER A C 1
ATOM 1820 O O . SER A 1 228 ? -42.269 5.240 43.928 1.00 43.94 228 SER A O 1
ATOM 1822 N N . SER A 1 229 ? -42.314 3.257 44.756 1.00 42.53 229 SER A N 1
ATOM 1823 C CA . SER A 1 229 ? -42.554 2.144 45.676 1.00 42.53 229 SER A CA 1
ATOM 1824 C C . SER A 1 229 ? -42.381 0.875 44.807 1.00 42.53 229 SER A C 1
ATOM 1826 O O . SER A 1 229 ? -42.670 0.904 43.617 1.00 42.53 229 SER A O 1
ATOM 1828 N N . THR A 1 230 ? -41.823 -0.260 45.225 1.00 45.56 230 THR A N 1
ATOM 1829 C CA . THR A 1 230 ? -42.275 -1.159 46.289 1.00 45.56 230 THR A CA 1
ATOM 1830 C C . THR A 1 230 ? -41.220 -2.275 46.400 1.00 45.56 230 THR A C 1
ATOM 1832 O O . THR A 1 230 ? -40.864 -2.877 45.392 1.00 45.56 230 THR A O 1
ATOM 1835 N N . GLY A 1 231 ? -40.730 -2.557 47.611 1.00 50.28 231 GLY A N 1
ATOM 1836 C CA . GLY A 1 231 ? -40.153 -3.854 47.995 1.00 50.28 231 GLY A CA 1
ATOM 1837 C C . GLY A 1 231 ? -38.870 -4.327 47.299 1.00 50.28 231 GLY A C 1
ATOM 1838 O O . GLY A 1 231 ? -38.912 -5.271 46.520 1.00 50.28 231 GLY A O 1
ATOM 1839 N N . SER A 1 232 ? -37.707 -3.774 47.656 1.00 40.50 232 SER A N 1
ATOM 1840 C CA . SER A 1 232 ? -36.420 -4.488 47.558 1.00 40.50 232 SER A CA 1
ATOM 1841 C C . SER A 1 232 ? -35.401 -3.881 48.525 1.00 40.50 232 SER A C 1
ATOM 1843 O O . SER A 1 232 ? -34.946 -2.753 48.360 1.00 40.50 232 SER A O 1
ATOM 1845 N N . THR A 1 233 ? -35.062 -4.630 49.569 1.00 47.72 233 THR A N 1
ATOM 1846 C CA . THR A 1 233 ? -34.049 -4.303 50.576 1.00 47.72 233 THR A CA 1
ATOM 1847 C C . THR A 1 233 ? -32.643 -4.464 49.995 1.00 47.72 233 THR A C 1
ATOM 1849 O O . THR A 1 233 ? -32.048 -5.535 50.060 1.00 47.72 233 THR A O 1
ATOM 1852 N N . SER A 1 234 ? -32.066 -3.389 49.456 1.00 43.88 234 SER A N 1
ATOM 1853 C CA . SER A 1 234 ? -30.623 -3.317 49.197 1.00 43.88 234 SER A CA 1
ATOM 1854 C C . SER A 1 234 ? -29.957 -2.398 50.217 1.00 43.88 234 SER A C 1
ATOM 1856 O O . SER A 1 234 ? -30.196 -1.193 50.244 1.00 43.88 234 SER A O 1
ATOM 1858 N N . ALA A 1 235 ? -29.127 -2.989 51.075 1.00 40.25 235 ALA A N 1
ATOM 1859 C CA . ALA A 1 235 ? -28.390 -2.310 52.130 1.00 40.25 235 ALA A CA 1
ATOM 1860 C C . ALA A 1 235 ? -27.363 -1.313 51.562 1.00 40.25 235 ALA A C 1
ATOM 1862 O O . ALA A 1 235 ? -26.345 -1.703 50.987 1.00 40.25 235 ALA A O 1
ATOM 1863 N N . CYS A 1 236 ? -27.591 -0.019 51.788 1.00 37.53 236 CYS A N 1
ATOM 1864 C CA . CYS A 1 236 ? -26.585 1.022 51.604 1.00 37.53 236 CYS A CA 1
ATOM 1865 C C . CYS A 1 236 ? -25.567 0.948 52.749 1.00 37.53 236 CYS A C 1
ATOM 1867 O O . CYS A 1 236 ? -25.826 1.394 53.865 1.00 37.53 236 CYS A O 1
ATOM 1869 N N . ARG A 1 237 ? -24.394 0.364 52.485 1.00 38.72 237 ARG A N 1
ATOM 1870 C CA . ARG A 1 237 ? -23.274 0.325 53.433 1.00 38.72 237 ARG A CA 1
ATOM 1871 C C . ARG A 1 237 ? -22.291 1.451 53.099 1.00 38.72 237 ARG A C 1
ATOM 1873 O O . ARG A 1 237 ? -21.577 1.366 52.106 1.00 38.72 237 ARG A O 1
ATOM 1880 N N . GLY A 1 238 ? -22.237 2.471 53.958 1.00 41.56 238 GLY A N 1
ATOM 1881 C CA . GLY A 1 238 ? -21.116 3.417 54.031 1.00 41.56 238 GLY A CA 1
ATOM 1882 C C . GLY A 1 238 ? -21.386 4.835 53.524 1.00 41.56 238 GLY A C 1
ATOM 1883 O O . GLY A 1 238 ? -20.708 5.288 52.606 1.00 41.56 238 GLY A O 1
ATOM 1884 N N . ALA A 1 239 ? -22.313 5.553 54.161 1.00 37.34 239 ALA A N 1
ATOM 1885 C CA . ALA A 1 239 ? -22.273 7.012 54.206 1.00 37.34 239 ALA A CA 1
ATOM 1886 C C . ALA A 1 239 ? -21.609 7.422 55.528 1.00 37.34 239 ALA A C 1
ATOM 1888 O O . ALA A 1 239 ? -22.176 7.241 56.603 1.00 37.34 239 ALA A O 1
ATOM 1889 N N . SER A 1 240 ? -20.379 7.924 55.452 1.00 47.56 240 SER A N 1
ATOM 1890 C CA . SER A 1 240 ? -19.704 8.554 56.584 1.00 47.56 240 SER A CA 1
ATOM 1891 C C . SER A 1 240 ? -20.156 10.008 56.655 1.00 47.56 240 SER A C 1
ATOM 1893 O O . SER A 1 240 ? -19.516 10.885 56.082 1.00 47.56 240 SER A O 1
ATOM 1895 N N . SER A 1 241 ? -21.274 10.260 57.329 1.00 41.81 241 SER A N 1
ATOM 1896 C CA . SER A 1 241 ? -21.617 11.595 57.813 1.00 41.81 241 SER A CA 1
ATOM 1897 C C . SER A 1 241 ? -21.541 11.588 59.332 1.00 41.81 241 SER A C 1
ATOM 1899 O O . SER A 1 241 ? -22.356 10.970 60.014 1.00 41.81 241 SER A O 1
ATOM 1901 N N . THR A 1 242 ? -20.536 12.279 59.853 1.00 50.28 242 THR A N 1
ATOM 1902 C CA . THR A 1 242 ? -20.529 12.835 61.202 1.00 50.28 242 THR A CA 1
ATOM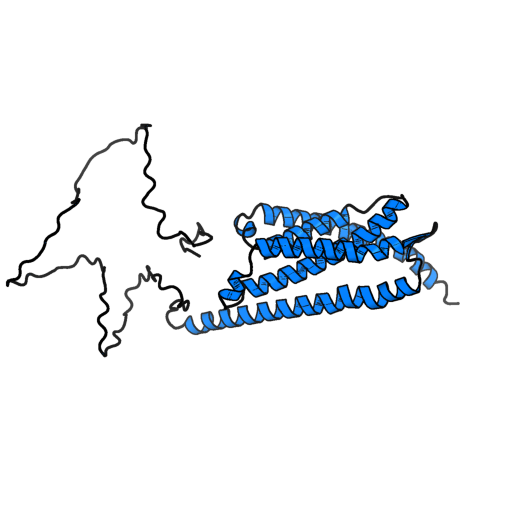 1903 C C . THR A 1 242 ? -21.791 13.678 61.384 1.00 50.28 242 THR A C 1
ATOM 1905 O O . THR A 1 242 ? -21.930 14.740 60.784 1.00 50.28 242 THR A O 1
ATOM 1908 N N . GLY A 1 243 ? -22.732 13.180 62.184 1.00 41.91 243 GLY A N 1
ATOM 1909 C CA . GLY A 1 243 ? -23.985 13.868 62.478 1.00 41.91 243 GLY A CA 1
ATOM 1910 C C . GLY A 1 243 ? -24.861 13.064 63.434 1.00 41.91 243 GLY A C 1
ATOM 1911 O O . GLY A 1 243 ? -25.586 12.181 63.001 1.00 41.91 243 GLY A O 1
ATOM 1912 N N . ALA A 1 244 ? -24.733 13.373 64.727 1.00 40.25 244 ALA A N 1
ATOM 1913 C CA . ALA A 1 244 ? -25.685 13.153 65.822 1.00 40.25 244 ALA A CA 1
ATOM 1914 C C . ALA A 1 244 ? -26.583 11.895 65.767 1.00 40.25 244 ALA A C 1
ATOM 1916 O O . ALA A 1 244 ? -27.697 11.929 65.250 1.00 40.25 244 ALA A O 1
ATOM 1917 N N . CYS A 1 245 ? -26.157 10.819 66.436 1.00 31.31 245 CYS A N 1
ATOM 1918 C CA . CYS A 1 245 ? -27.092 9.813 66.944 1.00 31.31 245 CYS A CA 1
ATOM 1919 C C . CYS A 1 245 ? -27.567 10.250 68.334 1.00 31.31 245 CYS A C 1
ATOM 1921 O O . CYS A 1 245 ? -26.766 10.417 69.249 1.00 31.31 245 CYS A O 1
ATOM 1923 N N . ARG A 1 246 ? -28.873 10.491 68.438 1.00 35.78 246 ARG A N 1
ATOM 1924 C CA . ARG A 1 246 ? -29.617 10.809 69.658 1.00 35.78 246 ARG A CA 1
ATOM 1925 C C . ARG A 1 246 ? -29.951 9.491 70.365 1.00 35.78 246 ARG A C 1
ATOM 1927 O O . ARG A 1 246 ? -30.349 8.538 69.696 1.00 35.78 246 ARG A O 1
ATOM 1934 N N . ASP A 1 247 ? -29.771 9.452 71.679 1.00 40.56 247 ASP A N 1
ATOM 1935 C CA . ASP A 1 247 ? -29.984 8.275 72.522 1.00 40.56 247 ASP A CA 1
ATOM 1936 C C . ASP A 1 247 ? -31.413 7.723 72.416 1.00 40.56 247 ASP A C 1
ATOM 1938 O O . ASP A 1 247 ? -32.393 8.460 72.550 1.00 40.56 247 ASP A O 1
ATOM 1942 N N . ALA A 1 248 ? -31.524 6.407 72.229 1.00 36.41 248 ALA A N 1
ATOM 1943 C CA . ALA A 1 248 ? -32.745 5.655 72.476 1.00 36.41 248 ALA A CA 1
ATOM 1944 C C . ALA A 1 248 ? -32.404 4.373 73.243 1.00 36.41 248 ALA A C 1
ATOM 1946 O O . ALA A 1 248 ? -31.586 3.548 72.836 1.00 36.41 248 ALA A O 1
ATOM 1947 N N . SER A 1 249 ? -33.037 4.280 74.400 1.00 42.25 249 SER A N 1
ATOM 1948 C CA . SER A 1 249 ? -32.841 3.336 75.483 1.00 42.25 249 SER A CA 1
ATOM 1949 C C . SER A 1 249 ? -33.356 1.928 75.156 1.00 42.25 249 SER A C 1
ATOM 1951 O O . SER A 1 249 ? -34.443 1.763 74.616 1.00 42.25 249 SER A O 1
ATOM 1953 N N . SER A 1 250 ? -32.581 0.931 75.597 1.00 41.06 250 SER A N 1
ATOM 1954 C CA . SER A 1 250 ? -32.995 -0.370 76.157 1.00 41.06 250 SER A CA 1
ATOM 1955 C C . SER A 1 250 ? -34.053 -1.217 75.429 1.00 41.06 250 SER A C 1
ATOM 1957 O O . SER A 1 250 ? -35.246 -0.973 75.567 1.00 41.06 250 SER A O 1
ATOM 1959 N N . THR A 1 251 ? -33.655 -2.372 74.879 1.00 38.22 251 THR A N 1
ATOM 1960 C CA . THR A 1 251 ? -33.806 -3.685 75.558 1.00 38.22 251 THR A CA 1
ATOM 1961 C C . THR A 1 251 ? -33.244 -4.844 74.720 1.00 38.22 251 THR A C 1
ATOM 1963 O O . THR A 1 251 ? -33.561 -4.998 73.550 1.00 38.22 251 THR A O 1
ATOM 1966 N N . GLY A 1 252 ? -32.398 -5.655 75.368 1.00 41.41 252 GLY A N 1
ATOM 1967 C CA . GLY A 1 252 ? -32.213 -7.097 75.169 1.00 41.41 252 GLY A CA 1
ATOM 1968 C C . GLY A 1 252 ? -31.969 -7.655 73.763 1.00 41.41 252 GLY A C 1
ATOM 1969 O O . GLY A 1 252 ? -32.918 -7.923 73.039 1.00 41.41 252 GLY A O 1
ATOM 1970 N N . SER A 1 253 ? -30.719 -8.029 73.461 1.00 35.41 253 SER A N 1
ATOM 1971 C CA . SER A 1 253 ? -30.372 -9.409 73.059 1.00 35.41 253 SER A CA 1
ATOM 1972 C C . SER A 1 253 ? -28.870 -9.571 72.832 1.00 35.41 253 SER A C 1
ATOM 1974 O O . SER A 1 253 ? -28.214 -8.797 72.140 1.00 35.41 253 SER A O 1
ATOM 1976 N N . THR A 1 254 ? -28.332 -10.605 73.463 1.00 43.78 254 THR A N 1
ATOM 1977 C CA . THR A 1 254 ? -26.948 -11.064 73.452 1.00 43.78 254 THR A CA 1
ATOM 1978 C C . THR A 1 254 ? -26.646 -11.858 72.179 1.00 43.78 254 THR A C 1
ATOM 1980 O O . THR A 1 254 ? -27.309 -12.850 71.901 1.00 43.78 254 THR A O 1
ATOM 1983 N N . SER A 1 255 ? -25.607 -11.487 71.421 1.00 38.59 255 SER A N 1
ATOM 1984 C CA . SER A 1 255 ? -24.722 -12.460 70.747 1.00 38.59 255 SER A CA 1
ATOM 1985 C C . SER A 1 255 ? -23.520 -11.808 70.039 1.00 38.59 255 SER A C 1
ATOM 1987 O O . SER A 1 255 ? -23.641 -10.877 69.253 1.00 38.59 255 SER A O 1
ATOM 1989 N N . ALA A 1 256 ? -22.345 -12.374 70.334 1.00 35.44 256 ALA A N 1
ATOM 1990 C CA . ALA A 1 256 ? -21.123 -12.417 69.526 1.00 35.44 256 ALA A CA 1
ATOM 1991 C C . ALA A 1 256 ? -20.453 -11.092 69.095 1.00 35.44 256 ALA A C 1
ATOM 1993 O O . ALA A 1 256 ? -20.359 -10.755 67.916 1.00 35.44 256 ALA A O 1
ATOM 1994 N N . CYS A 1 257 ? -19.809 -10.429 70.058 1.00 30.44 257 CYS A N 1
ATOM 1995 C CA . CYS A 1 257 ? -18.736 -9.472 69.792 1.00 30.44 257 CYS A CA 1
ATOM 1996 C C . CYS A 1 257 ? -17.421 -10.228 69.496 1.00 30.44 257 CYS A C 1
ATOM 1998 O O . CYS A 1 257 ? -16.777 -10.754 70.407 1.00 30.44 257 CYS A O 1
ATOM 2000 N N . ARG A 1 258 ? -17.016 -10.308 68.220 1.00 32.44 258 ARG A N 1
ATOM 2001 C CA . ARG A 1 258 ? -15.653 -10.714 67.828 1.00 32.44 258 ARG A CA 1
ATOM 2002 C C . ARG A 1 258 ? -14.728 -9.492 67.895 1.00 32.44 258 ARG A C 1
ATOM 2004 O O . ARG A 1 258 ? -14.825 -8.588 67.071 1.00 32.44 258 ARG A O 1
ATOM 2011 N N . ARG A 1 259 ? -13.824 -9.508 68.881 1.00 34.97 259 ARG A N 1
ATOM 2012 C CA . ARG A 1 259 ? -12.591 -8.697 68.961 1.00 34.97 259 ARG A CA 1
ATOM 2013 C C . ARG A 1 259 ? -11.711 -9.035 67.735 1.00 34.97 259 ARG A C 1
ATOM 2015 O O . ARG A 1 259 ? -11.712 -10.191 67.321 1.00 34.97 259 ARG A O 1
ATOM 2022 N N . SER A 1 260 ? -11.058 -8.124 67.012 1.00 34.06 260 SER A N 1
ATOM 2023 C CA . SER A 1 260 ? -9.836 -7.335 67.297 1.00 34.06 260 SER A CA 1
ATOM 2024 C C . SER A 1 260 ? -9.334 -6.913 65.884 1.00 34.06 260 SER A C 1
ATOM 2026 O O . SER A 1 260 ? -9.469 -7.716 64.968 1.00 34.06 260 SER A O 1
ATOM 2028 N N . CYS A 1 261 ? -8.823 -5.726 65.538 1.00 29.83 261 CYS A N 1
ATOM 2029 C CA . CYS A 1 261 ? -7.734 -4.952 66.127 1.00 29.83 261 CYS A CA 1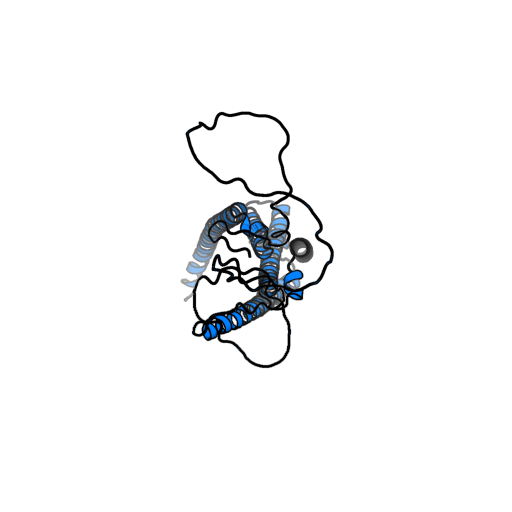
ATOM 2030 C C . CYS A 1 261 ? -7.725 -3.493 65.605 1.00 29.83 261 CYS A C 1
ATOM 2032 O O . CYS A 1 261 ? -7.988 -3.245 64.431 1.00 29.83 261 CYS A O 1
ATOM 2034 N N . CYS A 1 262 ? -7.249 -2.614 66.492 1.00 29.47 262 CYS A N 1
ATOM 2035 C CA . CYS A 1 262 ? -6.583 -1.320 66.286 1.00 29.47 262 CYS A CA 1
ATOM 2036 C C . CYS A 1 262 ? -7.419 -0.040 66.090 1.00 29.47 262 CYS A C 1
ATOM 2038 O O . CYS A 1 262 ? -7.766 0.400 64.999 1.00 29.47 262 CYS A O 1
ATOM 2040 N N . ARG A 1 263 ? -7.619 0.522 67.283 1.00 35.81 263 ARG A N 1
ATOM 2041 C CA . ARG A 1 263 ? -7.963 1.854 67.771 1.00 35.81 263 ARG A CA 1
ATOM 2042 C C . ARG A 1 263 ? -6.952 2.950 67.385 1.00 35.81 263 ARG A C 1
ATOM 2044 O O . ARG A 1 263 ? -5.803 2.674 67.051 1.00 35.81 263 ARG A O 1
ATOM 2051 N N . ASP A 1 264 ? -7.461 4.164 67.534 1.00 35.56 264 ASP A N 1
ATOM 2052 C CA . ASP A 1 264 ? -6.946 5.522 67.341 1.00 35.56 264 ASP A CA 1
ATOM 2053 C C . ASP A 1 264 ? -5.521 5.850 67.817 1.00 35.56 264 ASP A C 1
ATOM 2055 O O . ASP A 1 264 ? -5.042 5.344 68.831 1.00 35.56 264 ASP A O 1
ATOM 2059 N N . ALA A 1 265 ? -4.935 6.863 67.170 1.00 29.47 265 ALA A N 1
ATOM 2060 C CA . ALA A 1 265 ? -4.091 7.845 67.842 1.00 29.47 265 ALA A CA 1
ATOM 2061 C C . ALA A 1 265 ? -4.363 9.246 67.265 1.00 29.47 265 ALA A C 1
ATOM 2063 O O . ALA A 1 265 ? -4.087 9.527 66.100 1.00 29.47 265 ALA A O 1
ATOM 2064 N N . SER A 1 266 ? -4.890 10.128 68.110 1.00 42.03 266 SER A N 1
ATOM 2065 C CA . SER A 1 266 ? -4.963 11.572 67.903 1.00 42.03 266 SER A CA 1
ATOM 2066 C C . SER A 1 266 ? -4.428 12.258 69.156 1.00 42.03 266 SER A C 1
ATOM 2068 O O . SER A 1 266 ? -5.000 12.030 70.217 1.00 42.03 266 SER A O 1
ATOM 2070 N N . SER A 1 267 ? -3.374 13.077 69.026 1.00 38.22 267 SER A N 1
ATOM 2071 C CA . SER A 1 267 ? -3.301 14.467 69.527 1.00 38.22 267 SER A CA 1
ATOM 2072 C C . SER A 1 267 ? -1.854 15.002 69.620 1.00 38.22 267 SER A C 1
ATOM 2074 O O . SER A 1 267 ? -1.028 14.447 70.335 1.00 38.22 267 SER A O 1
ATOM 2076 N N . THR A 1 268 ? -1.636 16.148 68.960 1.00 37.50 268 THR A N 1
ATOM 2077 C CA . THR A 1 268 ? -0.795 17.316 69.330 1.00 37.50 268 THR A CA 1
ATOM 2078 C C . THR A 1 268 ? 0.741 17.260 69.487 1.00 37.50 268 THR A C 1
ATOM 2080 O O . THR A 1 268 ? 1.285 16.740 70.452 1.00 37.50 268 THR A O 1
ATOM 2083 N N . SER A 1 269 ? 1.360 18.117 68.658 1.00 38.22 269 SER A N 1
ATOM 2084 C CA . SER A 1 269 ? 2.474 19.054 68.923 1.00 38.22 269 SER A CA 1
ATOM 2085 C C . SER A 1 269 ? 3.938 18.655 68.654 1.00 38.22 269 SER A C 1
ATOM 2087 O O . SER A 1 269 ? 4.431 17.608 69.054 1.00 38.22 269 SER A O 1
ATOM 2089 N N . THR A 1 270 ? 4.622 19.638 68.045 1.00 35.97 270 THR A N 1
ATOM 2090 C CA . THR A 1 270 ? 6.068 19.950 68.019 1.00 35.97 270 THR A CA 1
ATOM 2091 C C . THR A 1 270 ? 7.032 19.147 67.126 1.00 35.97 270 THR A C 1
ATOM 2093 O O . THR A 1 270 ? 7.387 18.013 67.406 1.00 35.97 270 THR A O 1
ATOM 2096 N N . THR A 1 271 ? 7.499 19.842 66.073 1.00 42.00 271 THR A N 1
ATOM 2097 C CA . THR A 1 271 ? 8.877 19.889 65.523 1.00 42.00 271 THR A CA 1
ATOM 2098 C C . THR A 1 271 ? 9.725 18.614 65.533 1.00 42.00 271 THR A C 1
ATOM 2100 O O . THR A 1 271 ? 10.219 18.194 66.572 1.00 42.00 271 THR A O 1
ATOM 2103 N N . GLY A 1 272 ? 10.068 18.114 64.343 1.00 29.00 272 GLY A N 1
ATOM 2104 C CA . GLY A 1 272 ? 11.145 17.137 64.185 1.00 29.00 272 GLY A CA 1
ATOM 2105 C C . GLY A 1 272 ? 11.479 16.860 62.723 1.00 29.00 272 GLY A C 1
ATOM 2106 O O . GLY A 1 272 ? 10.625 16.438 61.953 1.00 29.00 272 GLY A O 1
ATOM 2107 N N . ALA A 1 273 ? 12.724 17.139 62.354 1.00 33.41 273 ALA A N 1
ATOM 2108 C CA . ALA A 1 273 ? 13.318 16.960 61.037 1.00 33.41 273 ALA A CA 1
ATOM 2109 C C . ALA A 1 273 ? 13.193 15.527 60.480 1.00 33.41 273 ALA A C 1
ATOM 2111 O O . ALA A 1 273 ? 13.358 14.550 61.208 1.00 33.41 273 ALA A O 1
ATOM 2112 N N . CYS A 1 274 ? 13.001 15.402 59.163 1.00 29.48 274 CYS A N 1
ATOM 2113 C CA . CYS A 1 274 ? 13.225 14.141 58.454 1.00 29.48 274 CYS A CA 1
ATOM 2114 C C . CYS A 1 274 ? 14.733 13.962 58.249 1.00 29.48 274 CYS A C 1
ATOM 2116 O O . CYS A 1 274 ? 15.339 14.647 57.428 1.00 29.48 274 CYS A O 1
ATOM 2118 N N . ARG A 1 275 ? 15.331 13.070 59.043 1.00 33.78 275 ARG A N 1
ATOM 2119 C CA . ARG A 1 275 ? 16.706 12.591 58.897 1.00 33.78 275 ARG A CA 1
ATOM 2120 C C . ARG A 1 275 ? 16.654 11.178 58.325 1.00 33.78 275 ARG A C 1
ATOM 2122 O O . ARG A 1 275 ? 15.869 10.355 58.795 1.00 33.78 275 ARG A O 1
ATOM 2129 N N . ASP A 1 276 ? 17.480 10.937 57.317 1.00 46.34 276 ASP A N 1
ATOM 2130 C CA . ASP A 1 276 ? 17.650 9.652 56.651 1.00 46.34 276 ASP A CA 1
ATOM 2131 C C . ASP A 1 276 ? 17.989 8.527 57.635 1.00 46.34 276 ASP A C 1
ATOM 2133 O O . ASP A 1 276 ? 18.897 8.651 58.459 1.00 46.34 276 ASP A O 1
ATOM 2137 N N . ALA A 1 277 ? 17.294 7.400 57.492 1.00 32.22 277 ALA A N 1
ATOM 2138 C CA . ALA A 1 277 ? 17.744 6.111 57.992 1.00 32.22 277 ALA A CA 1
ATOM 2139 C C . ALA A 1 277 ? 17.261 5.007 57.047 1.00 32.22 277 ALA A C 1
ATOM 2141 O O . ALA A 1 277 ? 16.099 4.606 57.012 1.00 32.22 277 ALA A O 1
ATOM 2142 N N . SER A 1 278 ? 18.216 4.535 56.261 1.00 40.34 278 SER A N 1
ATOM 2143 C CA . SER A 1 278 ? 18.270 3.227 55.638 1.00 40.34 278 SER A CA 1
ATOM 2144 C C . SER A 1 278 ? 18.095 2.114 56.676 1.00 40.34 278 SER A C 1
ATOM 2146 O O . SER A 1 278 ? 18.819 2.058 57.664 1.00 40.34 278 SER A O 1
ATOM 2148 N N . SER A 1 279 ? 17.163 1.192 56.434 1.00 35.31 279 SER A N 1
ATOM 2149 C CA . SER A 1 279 ? 17.329 -0.254 56.669 1.00 35.31 279 SER A CA 1
ATOM 2150 C C . SER A 1 279 ? 16.029 -1.011 56.363 1.00 35.31 279 SER A C 1
ATOM 2152 O O . SER A 1 279 ? 14.976 -0.768 56.936 1.00 35.31 279 SER A O 1
ATOM 2154 N N . THR A 1 280 ? 16.150 -1.929 55.401 1.00 41.91 280 THR A N 1
ATOM 2155 C CA . THR A 1 280 ? 15.481 -3.240 55.313 1.00 41.91 280 THR A CA 1
ATOM 2156 C C . THR A 1 280 ? 13.976 -3.357 55.596 1.00 41.91 280 THR A C 1
ATOM 2158 O O . THR A 1 280 ? 13.537 -3.341 56.740 1.00 41.91 280 THR A O 1
ATOM 2161 N N . GLY A 1 281 ? 13.219 -3.705 54.544 1.00 43.91 281 GLY A N 1
ATOM 2162 C CA . GLY A 1 281 ? 11.994 -4.513 54.676 1.00 43.91 281 GLY A CA 1
ATOM 2163 C C . GLY A 1 281 ? 10.698 -3.862 54.191 1.00 43.91 281 GLY A C 1
ATOM 2164 O O . GLY A 1 281 ? 9.728 -3.775 54.938 1.00 43.91 281 GLY A O 1
ATOM 2165 N N . SER A 1 282 ? 10.650 -3.403 52.938 1.00 33.25 282 SER A N 1
ATOM 2166 C CA . SER A 1 282 ? 9.482 -2.717 52.373 1.00 33.25 282 SER A CA 1
ATOM 2167 C C . SER A 1 282 ? 8.307 -3.652 52.040 1.00 33.25 282 SER A C 1
ATOM 2169 O O . SER A 1 282 ? 8.285 -4.354 51.029 1.00 33.25 282 SER A O 1
ATOM 2171 N N . THR A 1 283 ? 7.288 -3.602 52.895 1.00 41.59 283 THR A N 1
ATOM 2172 C CA . THR A 1 283 ? 5.917 -3.180 52.543 1.00 41.59 283 THR A CA 1
ATOM 2173 C C . THR A 1 283 ? 5.580 -3.112 51.042 1.00 41.59 283 THR A C 1
ATOM 2175 O O . THR A 1 283 ? 5.820 -2.119 50.358 1.00 41.59 283 THR A O 1
ATOM 2178 N N . SER A 1 284 ? 4.909 -4.144 50.523 1.00 40.28 284 SER A N 1
ATOM 2179 C CA . SER A 1 284 ? 4.285 -4.110 49.190 1.00 40.28 284 SER A CA 1
ATOM 2180 C C . SER A 1 284 ? 3.024 -4.980 49.109 1.00 40.28 284 SER A C 1
ATOM 2182 O O . SER A 1 284 ? 2.950 -5.916 48.324 1.00 40.28 284 SER A O 1
ATOM 2184 N N . ALA A 1 285 ? 1.990 -4.681 49.907 1.00 41.34 285 ALA A N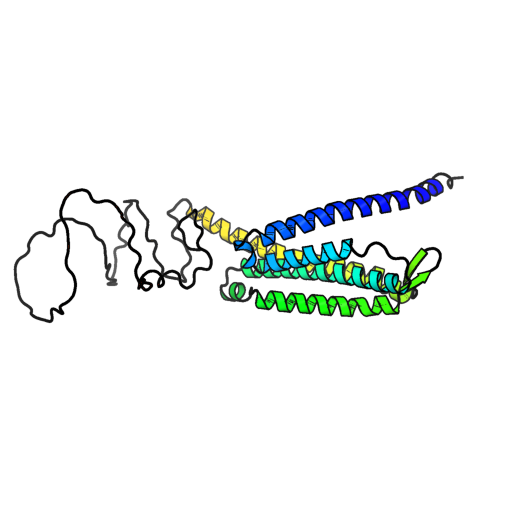 1
ATOM 2185 C CA . ALA A 1 285 ? 0.753 -5.480 49.860 1.00 41.34 285 ALA A CA 1
ATOM 2186 C C . ALA A 1 285 ? -0.573 -4.705 49.800 1.00 41.34 285 ALA A C 1
ATOM 2188 O O . ALA A 1 285 ? -1.598 -5.322 49.534 1.00 41.34 285 ALA A O 1
ATOM 2189 N N . CYS A 1 286 ? -0.605 -3.375 49.938 1.00 38.03 286 CYS A N 1
ATOM 2190 C CA . CYS A 1 286 ? -1.886 -2.651 50.008 1.00 38.03 286 CYS A CA 1
ATOM 2191 C C . CYS A 1 286 ? -2.015 -1.505 48.992 1.00 38.03 286 CYS A C 1
ATOM 2193 O O . CYS A 1 286 ? -2.366 -0.382 49.335 1.00 38.03 286 CYS A O 1
ATOM 2195 N N . ARG A 1 287 ? -1.695 -1.773 47.717 1.00 36.69 287 ARG A N 1
ATOM 2196 C CA . ARG A 1 287 ? -1.989 -0.843 46.601 1.00 36.69 287 ARG A CA 1
ATOM 2197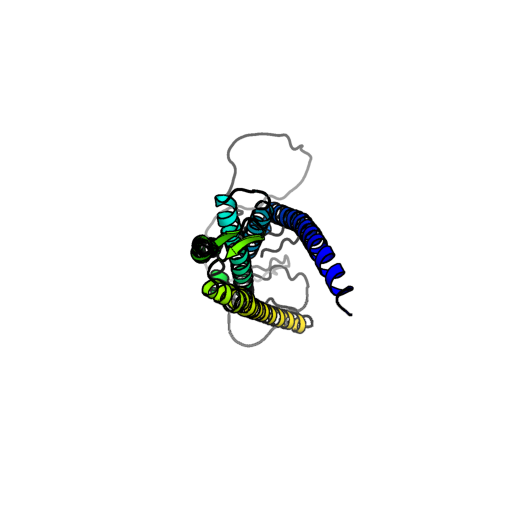 C C . ARG A 1 287 ? -2.292 -1.514 45.251 1.00 36.69 287 ARG A C 1
ATOM 2199 O O . ARG A 1 287 ? -2.268 -0.842 44.227 1.00 36.69 287 ARG A O 1
ATOM 2206 N N . ARG A 1 288 ? -2.563 -2.829 45.211 1.00 39.25 288 ARG A N 1
ATOM 2207 C CA . ARG A 1 288 ? -2.644 -3.598 43.943 1.00 39.25 288 ARG A CA 1
ATOM 2208 C C . ARG A 1 288 ? -3.951 -4.351 43.650 1.00 39.25 288 ARG A C 1
ATOM 2210 O O . ARG A 1 288 ? -3.981 -5.065 42.654 1.00 39.25 288 ARG A O 1
ATOM 2217 N N . SER A 1 289 ? -5.028 -4.184 44.423 1.00 39.66 289 SER A N 1
ATOM 2218 C CA . SER A 1 289 ? -6.257 -4.977 44.185 1.00 39.66 289 SER A CA 1
ATOM 2219 C C . SER A 1 289 ? -7.392 -4.301 43.409 1.00 39.66 289 SER A C 1
ATOM 2221 O O . SER A 1 289 ? -8.320 -5.007 43.042 1.00 39.66 289 SER A O 1
ATOM 2223 N N . CYS A 1 290 ? -7.331 -3.004 43.079 1.00 38.22 290 CYS A N 1
ATOM 2224 C CA . CYS A 1 290 ? -8.425 -2.353 42.326 1.00 38.22 290 CYS A CA 1
ATOM 2225 C C . CYS A 1 290 ? -8.078 -1.914 40.893 1.00 38.22 290 CYS A C 1
ATOM 2227 O O . CYS A 1 290 ? -8.954 -1.418 40.197 1.00 38.22 290 CYS A O 1
ATOM 2229 N N . CYS A 1 291 ? -6.847 -2.130 40.420 1.00 36.53 291 CYS A N 1
ATOM 2230 C CA . CYS A 1 291 ? -6.430 -1.747 39.060 1.00 36.53 291 CYS A CA 1
ATOM 2231 C C . CYS A 1 291 ? -5.744 -2.904 38.320 1.00 36.53 291 CYS A C 1
ATOM 2233 O O . CYS A 1 291 ? -4.777 -2.680 37.596 1.00 36.53 291 CYS A O 1
ATOM 2235 N N . ARG A 1 292 ? -6.167 -4.157 38.545 1.00 43.19 292 ARG A N 1
ATOM 2236 C CA . ARG A 1 292 ? -5.467 -5.309 37.955 1.00 43.19 292 ARG A CA 1
ATOM 2237 C C . ARG A 1 292 ? -5.775 -5.539 36.470 1.00 43.19 292 ARG A C 1
ATOM 2239 O O . ARG A 1 292 ? -4.988 -6.229 35.839 1.00 43.19 292 ARG A O 1
ATOM 2246 N N . ASP A 1 293 ? -6.788 -4.872 35.902 1.00 42.19 293 ASP A N 1
ATOM 2247 C CA . ASP A 1 293 ? -7.167 -5.044 34.486 1.00 42.19 293 ASP A CA 1
ATOM 2248 C C . ASP A 1 293 ? -7.386 -3.740 33.681 1.00 42.19 293 ASP A C 1
ATOM 2250 O O . ASP A 1 293 ? -7.755 -3.805 32.510 1.00 42.19 293 ASP A O 1
ATOM 2254 N N . ALA A 1 294 ? -7.106 -2.555 34.241 1.00 44.59 294 ALA A N 1
ATOM 2255 C CA . ALA A 1 294 ? -7.160 -1.293 33.488 1.00 44.59 294 ALA A CA 1
ATOM 2256 C C . ALA A 1 294 ? -5.833 -1.063 32.740 1.00 44.59 294 ALA A C 1
ATOM 2258 O O . ALA A 1 294 ? -4.760 -0.970 33.342 1.00 44.59 294 ALA A O 1
ATOM 2259 N N . SER A 1 295 ? -5.877 -1.034 31.407 1.00 46.97 295 SER A N 1
ATOM 2260 C CA . SER A 1 295 ? -4.684 -1.103 30.551 1.00 46.97 295 SER A CA 1
ATOM 2261 C C . SER A 1 295 ? -3.895 0.204 30.387 1.00 46.97 295 SER A C 1
ATOM 2263 O O . SER A 1 295 ? -2.826 0.169 29.767 1.00 46.97 295 SER A O 1
ATOM 2265 N N . SER A 1 296 ? -4.353 1.319 30.958 1.00 43.22 296 SER A N 1
ATOM 2266 C CA . SER A 1 296 ? -3.604 2.582 31.003 1.00 43.22 296 SER A CA 1
ATOM 2267 C C . SER A 1 296 ? -4.168 3.528 32.065 1.00 43.22 296 SER A C 1
ATOM 2269 O O . SER A 1 296 ? -5.365 3.793 32.075 1.00 43.22 296 SER A O 1
ATOM 2271 N N . ILE A 1 297 ? -3.299 4.072 32.920 1.00 40.50 297 ILE A N 1
ATOM 2272 C CA . ILE A 1 297 ? -3.614 5.201 33.806 1.00 40.50 297 ILE A CA 1
ATOM 2273 C C . ILE A 1 297 ? -3.127 6.462 33.092 1.00 40.50 297 ILE A C 1
ATOM 2275 O O . ILE A 1 297 ? -1.936 6.573 32.800 1.00 40.50 297 ILE A O 1
ATOM 2279 N N . ASP A 1 298 ? -4.041 7.378 32.787 1.00 40.06 298 ASP A N 1
ATOM 2280 C CA . ASP A 1 298 ? -3.708 8.721 32.319 1.00 40.06 298 ASP A CA 1
ATOM 2281 C C . ASP A 1 298 ? -3.361 9.597 33.536 1.00 40.06 298 ASP A C 1
ATOM 2283 O O . ASP A 1 298 ? -4.214 9.908 34.371 1.00 40.06 298 ASP A O 1
ATOM 2287 N N . SER A 1 299 ? -2.081 9.958 33.666 1.00 38.69 299 SER A N 1
ATOM 2288 C CA . SER A 1 299 ? -1.536 10.713 34.805 1.00 38.69 299 SER A CA 1
ATOM 2289 C C . SER A 1 299 ? -2.098 12.132 34.939 1.00 38.69 299 SER A C 1
ATOM 2291 O O . SER A 1 299 ? -1.863 12.778 35.957 1.00 38.69 299 SER A O 1
ATOM 2293 N N . THR A 1 300 ? -2.817 12.624 33.931 1.00 39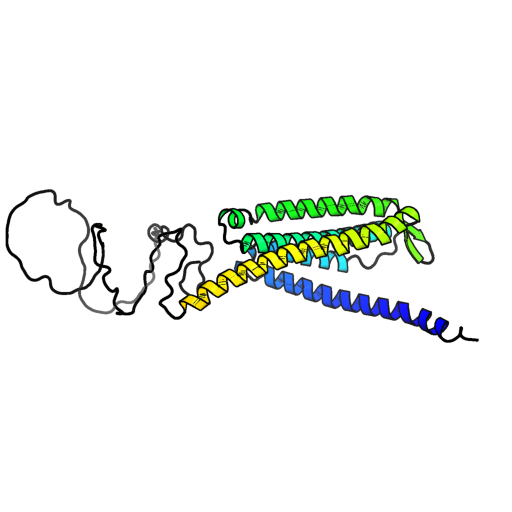.91 300 THR A N 1
ATOM 2294 C CA . THR A 1 300 ? -3.312 14.006 33.874 1.00 39.91 300 THR A CA 1
ATOM 2295 C C . THR A 1 300 ? -4.772 14.141 34.306 1.00 39.91 300 THR A C 1
ATOM 2297 O O . THR A 1 300 ? -5.195 15.230 34.678 1.00 39.91 300 THR A O 1
ATOM 2300 N N . SER A 1 301 ? -5.540 13.047 34.303 1.00 44.69 301 SER A N 1
ATOM 2301 C CA . SER A 1 301 ? -6.991 13.083 34.533 1.00 44.69 301 SER A CA 1
ATOM 2302 C C . SER A 1 301 ? -7.472 12.273 35.740 1.00 44.69 301 SER A C 1
ATOM 2304 O O . SER A 1 301 ? -8.634 12.395 36.126 1.00 44.69 301 SER A O 1
ATOM 2306 N N . GLY A 1 302 ? -6.620 11.447 36.363 1.00 32.28 302 GLY A N 1
ATOM 2307 C CA . GLY A 1 302 ? -6.996 10.660 37.548 1.00 32.28 302 GLY A CA 1
ATOM 2308 C C . GLY A 1 302 ? -8.143 9.662 37.320 1.00 32.28 302 GLY A C 1
ATOM 2309 O O . GLY A 1 302 ? -8.607 9.039 38.274 1.00 32.28 302 GLY A O 1
ATOM 2310 N N . CYS A 1 303 ? -8.592 9.480 36.076 1.00 29.92 303 CYS A N 1
ATOM 2311 C CA . CYS A 1 303 ? -9.595 8.495 35.698 1.00 29.92 303 CYS A CA 1
ATOM 2312 C C . CYS A 1 303 ? -8.920 7.233 35.157 1.00 29.92 303 CYS A C 1
ATOM 2314 O O . CYS A 1 303 ? -7.980 7.286 34.363 1.00 29.92 303 CYS A O 1
ATOM 2316 N N . CYS A 1 304 ? -9.413 6.079 35.603 1.00 32.53 304 CYS A N 1
ATOM 2317 C CA . CYS A 1 304 ? -9.028 4.782 35.057 1.00 32.53 304 CYS A CA 1
ATOM 2318 C C . CYS A 1 304 ? -9.804 4.538 33.754 1.00 32.53 304 CYS A C 1
ATOM 2320 O O . CYS A 1 304 ? -11.030 4.659 33.759 1.00 32.53 304 CYS A O 1
ATOM 2322 N N . ILE A 1 305 ? -9.094 4.195 32.673 1.00 46.31 305 ILE A N 1
ATOM 2323 C CA . ILE A 1 305 ? -9.662 3.755 31.385 1.00 46.31 305 ILE A CA 1
ATOM 2324 C C . ILE A 1 305 ? -9.504 2.239 31.251 1.00 46.31 305 ILE A C 1
ATOM 2326 O O . ILE A 1 305 ? -8.384 1.731 31.512 1.00 46.31 305 ILE A O 1
#

Nearest PDB structures (foldseek):
  6b73-assembly2_B  TM=8.039E-01  e=2.900E-04  Escherichia coli
  6rz5-assembly1_A  TM=8.012E-01  e=7.000E-04  Homo sapiens
  8xgo-assembly1_A  TM=6.903E-01  e=2.271E-04  Homo sapiens
  8xir-assembly1_A  TM=8.064E-01  e=1.459E-03  Homo sapiens
  8fmz-assembly1_A  TM=5.895E-01  e=2.757E-03  Rattus norvegicus

pLDDT: mean 74.52, std 25.6, range [29.0, 98.25]

Foldseek 3Di:
DPVPVVVVVVVVVVVVVVVVVVVCLVVLLVVLVVLLVVCVPDPVNVFALLSVLSNVLSVLSNVLSVLPDDDDFVSLLVNQLSNQLSLQLNLQSLLVSLQLLLLCLDPDPVSVVVSGNVVSVVSSVVSSVVSNVVSVVSSVQWDADPPPGTDGNDPVVVCCCPPPVCCVSVNPVSCVSNVVSNVSSVVSVVVVVVVVVVCPVPPDDDPPPPDPDDPPDPPDPDDPDDPDDDDDDDDDPDDPDPDDDDDDDDDDDDDDDDDDDDDDDDDDDDDDDDDDDDDDDDDDDPDPDPCVPQPDDDPPPRDGD

Radius of gyration: 33.64 Å; Cα contacts (8 Å, |Δi|>4): 182; chains: 1; bounding box: 66×36×117 Å

Solvent-accessible surface area (backbone atoms only — not comparable to full-atom values): 19195 Å² total; per-residue (Å²): 143,71,66,77,63,60,59,58,52,65,68,52,51,61,59,53,52,52,53,51,51,52,50,52,44,53,55,50,45,52,53,29,50,51,50,45,52,53,53,68,69,38,71,76,46,73,76,39,50,43,52,52,34,55,46,51,38,31,50,44,53,43,56,56,62,70,65,71,84,70,91,45,73,70,50,46,39,51,42,56,25,48,52,53,19,44,56,47,32,39,53,53,37,54,38,49,26,30,48,38,47,28,25,65,55,44,91,50,66,73,50,31,67,62,62,36,59,70,54,48,55,53,50,51,53,50,40,50,52,51,20,52,62,69,22,48,63,51,48,75,41,47,44,80,41,100,90,82,42,76,44,65,70,45,65,68,58,43,48,45,41,65,70,42,47,45,49,44,56,68,39,52,51,45,49,51,53,35,49,50,30,46,50,54,35,51,56,47,53,51,57,57,50,51,58,56,61,71,30,72,84,54,83,74,71,82,87,57,92,86,59,99,70,76,93,83,76,82,88,63,98,68,77,85,74,80,81,81,82,82,91,79,95,73,84,86,82,82,82,91,68,96,70,84,86,78,91,78,84,88,81,89,85,92,81,85,87,79,86,84,86,88,81,88,89,87,86,88,86,82,89,81,82,93,70,92,77,92,78,90,82,84,88,85,81,88,86,69,87,89,64,81,80,54,87,48,77,49,91,87,70,83,52,84,82

Organism: NCBI:txid433720

Sequence (305 aa):
MTTTATEKYIHISPYFIIYLNAFISIFGLFGNLLNIIVFINLRSFRRNPCVFYLMIDAIVNIGFSITANSNSLIWCKIKTMLINSFSLISMLITCFAALDQFFATSPHYYLRRRSTLKLSYRLTILSIFCAILFGIPIILYCDIYSTVGCIIRNSRFFFYYSYIHVPVLYGIFHSCISSLFGFLAFRETDKSRTCCRRNASSTCYCCNTSTTSACRGASSTGACRDASSTGSTSACRGASSTGACRDASSTGSTSACRRSCCRDASSTSTTGACRDASSTGSTSACRRSCCRDASSIDSTSGCCI

Secondary structure (DSSP, 8-state):
--HHHHHHHHHHHHHHHHHHHHHHHHHHHHHHHHHHHHHHH-TTGGG-HHHHHHHHHHHHHHHHHHTT----HHHHHHHHHHHHHHHHHHHHHHHHHHHHHHHHH-S-HHHHTT--HHHHHHHHHHHHHHHHHHHHHHHHHEEEETTTEEEE--HHHHHIIIIIIIIIIIIIIHHHHHHHHHHHHHHHHHHHHHHHHHHTTS------TT---------S---------S--------------PPP--------------------------------S----SSS-SS-SS-S-B-TTT--B-